Protein AF-A0A6G1K6T7-F1 (afdb_monomer_lite)

Organism: NCBI:txid1314801

Radius of gyration: 49.35 Å; chains: 1; bounding box: 94×33×133 Å

Foldseek 3Di:
DVVVVVVVVVVVVVVVVVLVLLLVLLCCLLVPPPPDDVVLSVLSNVVSCVVVVVDDPVCVVVNVVSVVVCVVCVVVVVVSSVVVVVVVLQVLQCVLPVVDRDDSVCSVVSVVVVCCCVPPVVVVVVLVVVLVVLVVVLVVLVVVLVVLVVVLVVCCCVVVNDVVVVVVVVVVVVVVVVVVVVVVVVVVCVVDPDDPVVVVVVVVVVVVVVVVVVVVVVVVVVVVVVVVVVCVVVVVVVVVSVVVSVVSVVVSVVSVVVSVVSVVVD

pLDDT: mean 83.42, std 7.28, range [50.12, 96.31]

Sequence (266 aa):
MHDEIRRNLVTTRTHLLESQILIQTLSDLPSKAADLPPELHAVIELVTAQLNGHIPDSNRETLSGDVSLFLENIDKIALAVSVQLNTVLSHLCVIADPQKPPEIDRLSTKAQTLRDEATHDLPSELAAGRVELANTAYKVLTTHRRVLESSIRILEQTMHGSLARATKTKAEYMHARATVLGLQARIHTHAHPPPAEFVAALRNFKDSQGASEVALRDRESLARKALELYDRAGEKAMKDIAKRATYLHEEIARMQEEIEKLERSK

Secondary structure (DSSP, 8-state):
-HHHHHHHHHHHHHHHHHHHHHHHHHHHHHHH-TTS-HHHHHHHHHHHHHHTT-S-GGGTTTTHHHHHHHHHTHHHHHHHHHHHHHHHHHHHHHHH-SSSPPPGGGHHHHHHHHHHIIIIIHHHHHHHHHHHHHHHHHHHHHHHHHHHHHHHHHHHIIIIIIIHHHHHHHHHHHHHHHHHHHHHHHHHHHHSPPPHHHHHHHHHHHHHHHHHHHHHHHHHHHHHHHHHHHHHHHHHHHHHHHHHHHHHHHHHHHHHHHHHHHHHT-

Structure (mmCIF, N/CA/C/O backbone):
data_AF-A0A6G1K6T7-F1
#
_entry.id   AF-A0A6G1K6T7-F1
#
loop_
_atom_site.group_PDB
_atom_site.id
_atom_site.type_symbol
_atom_site.label_atom_id
_atom_site.label_alt_id
_atom_site.label_comp_id
_atom_site.label_asym_id
_atom_site.label_entity_id
_atom_site.label_seq_id
_atom_site.pdbx_PDB_ins_code
_atom_site.Cartn_x
_atom_site.Cartn_y
_atom_site.Cartn_z
_atom_site.occupancy
_atom_site.B_iso_or_equiv
_atom_site.auth_seq_id
_atom_site.auth_comp_id
_atom_site.auth_asym_id
_atom_site.auth_atom_id
_atom_site.pdbx_PDB_model_num
ATOM 1 N N . MET A 1 1 ? -0.434 16.265 46.550 1.00 54.78 1 MET A N 1
ATOM 2 C CA . MET A 1 1 ? -1.477 17.107 45.919 1.00 54.78 1 MET A CA 1
ATOM 3 C C . MET A 1 1 ? -1.927 16.630 44.534 1.00 54.78 1 MET A C 1
ATOM 5 O O . MET A 1 1 ? -3.059 16.182 44.446 1.00 54.78 1 MET A O 1
ATOM 9 N N . HIS A 1 2 ? -1.123 16.664 43.457 1.00 71.94 2 HIS A N 1
ATOM 10 C CA . HIS A 1 2 ? -1.626 16.267 42.119 1.00 71.94 2 HIS A CA 1
ATOM 11 C C . HIS A 1 2 ? -2.041 14.790 42.003 1.00 71.94 2 HIS A C 1
ATOM 13 O O . HIS A 1 2 ? -3.047 14.493 41.360 1.00 71.94 2 HIS A O 1
ATOM 19 N N . ASP A 1 3 ? -1.332 13.878 42.669 1.00 77.56 3 ASP A N 1
ATOM 20 C CA . ASP A 1 3 ? -1.682 12.452 42.636 1.00 77.56 3 ASP A CA 1
ATOM 21 C C . ASP A 1 3 ? -2.911 12.111 43.486 1.00 77.56 3 ASP A C 1
ATOM 23 O O . ASP A 1 3 ? -3.690 11.238 43.114 1.00 77.56 3 ASP A O 1
ATOM 27 N N . GLU A 1 4 ? -3.147 12.833 44.584 1.00 80.69 4 GLU A N 1
ATOM 28 C CA . GLU A 1 4 ? -4.373 12.692 45.385 1.00 80.69 4 GLU A CA 1
ATOM 29 C C . GLU A 1 4 ? -5.595 13.210 44.632 1.00 80.69 4 GLU A C 1
ATOM 31 O O . GLU A 1 4 ? -6.634 12.558 44.636 1.00 80.69 4 GLU A O 1
ATOM 36 N N . ILE A 1 5 ? -5.463 14.336 43.922 1.00 83.69 5 ILE A N 1
ATOM 37 C CA . ILE A 1 5 ? -6.532 14.867 43.068 1.00 83.69 5 ILE A CA 1
ATOM 38 C C . ILE A 1 5 ? -6.828 13.892 41.923 1.00 83.69 5 ILE A C 1
ATOM 40 O O . ILE A 1 5 ? -7.992 13.620 41.647 1.00 83.69 5 ILE A O 1
ATOM 44 N N . ARG A 1 6 ? -5.799 13.311 41.287 1.00 81.62 6 ARG A N 1
ATOM 45 C CA . ARG A 1 6 ? -5.986 12.286 40.246 1.00 81.62 6 ARG A CA 1
ATOM 46 C C . ARG A 1 6 ? -6.667 11.037 40.791 1.00 81.62 6 ARG A C 1
ATOM 48 O O . ARG A 1 6 ? -7.595 10.552 40.156 1.00 81.62 6 ARG A O 1
ATOM 55 N N . ARG A 1 7 ? -6.255 10.538 41.960 1.00 84.81 7 ARG A N 1
ATOM 56 C CA . ARG A 1 7 ? -6.912 9.390 42.604 1.00 84.81 7 ARG A CA 1
ATOM 57 C C . ARG A 1 7 ? -8.368 9.695 42.941 1.00 84.81 7 ARG A C 1
ATOM 59 O O . ARG A 1 7 ? -9.223 8.909 42.561 1.00 84.81 7 ARG A O 1
ATOM 66 N N . ASN A 1 8 ? -8.655 10.843 43.556 1.00 89.12 8 ASN A N 1
ATOM 67 C CA . ASN A 1 8 ? -10.026 11.256 43.871 1.00 89.12 8 ASN A CA 1
ATOM 68 C C . ASN A 1 8 ? -10.888 11.445 42.616 1.00 89.12 8 ASN A C 1
ATOM 70 O O . ASN A 1 8 ? -12.068 11.106 42.611 1.00 89.12 8 ASN A O 1
ATOM 74 N N . LEU A 1 9 ? -10.315 11.960 41.528 1.00 89.12 9 LEU A N 1
ATOM 75 C CA . LEU A 1 9 ? -11.025 12.086 40.257 1.00 89.12 9 LEU A CA 1
ATOM 76 C C . LEU A 1 9 ? -11.312 10.718 39.628 1.00 89.12 9 LEU A C 1
ATOM 78 O O . LEU A 1 9 ? -12.384 10.512 39.068 1.00 89.12 9 LEU A O 1
ATOM 82 N N . VAL A 1 10 ? -10.381 9.768 39.732 1.00 88.81 10 VAL A N 1
ATOM 83 C CA . VAL A 1 10 ? -10.610 8.394 39.272 1.00 88.81 10 VAL A CA 1
ATOM 84 C C . VAL A 1 10 ? -11.707 7.728 40.098 1.00 88.81 10 VAL A C 1
ATOM 86 O O . VAL A 1 10 ? -12.626 7.188 39.498 1.00 88.81 10 VAL A O 1
ATOM 89 N N . THR A 1 11 ? -11.674 7.815 41.431 1.00 90.62 11 THR A N 1
ATOM 90 C CA . THR A 1 11 ? -12.682 7.173 42.296 1.00 90.62 11 THR A CA 1
ATOM 91 C C . THR A 1 11 ? -14.076 7.774 42.130 1.00 90.62 11 THR A C 1
ATOM 93 O O . THR A 1 11 ? -15.063 7.051 42.046 1.00 90.62 11 THR A O 1
ATOM 96 N N . THR A 1 12 ? -14.180 9.101 42.034 1.00 91.31 12 THR A N 1
ATOM 97 C CA . THR A 1 12 ? -15.464 9.767 41.757 1.00 91.31 12 THR A CA 1
ATOM 98 C C . THR A 1 12 ? -16.002 9.404 40.380 1.00 91.31 12 THR A C 1
ATOM 100 O O . THR A 1 12 ? -17.198 9.167 40.230 1.00 91.31 12 THR A O 1
ATOM 103 N N . ARG A 1 13 ? -15.126 9.297 39.375 1.00 89.25 13 ARG A N 1
ATOM 104 C CA . ARG A 1 13 ? -15.512 8.869 38.032 1.00 89.25 13 ARG A CA 1
ATOM 105 C C . ARG A 1 13 ? -15.947 7.407 37.993 1.00 89.25 13 ARG A C 1
ATOM 107 O O . ARG A 1 13 ? -16.939 7.123 37.333 1.00 89.25 13 ARG A O 1
ATOM 114 N N . THR A 1 14 ? -15.242 6.493 38.660 1.00 90.06 14 THR A N 1
ATOM 115 C CA . THR A 1 14 ? -15.650 5.079 38.711 1.00 90.06 14 THR A CA 1
ATOM 116 C C . THR A 1 14 ? -16.999 4.947 39.395 1.00 90.06 14 THR A C 1
ATOM 118 O O . THR A 1 14 ? -17.892 4.348 38.817 1.00 90.06 14 THR A O 1
ATOM 121 N N . HIS A 1 15 ? -17.198 5.618 40.532 1.00 90.19 15 HIS A N 1
ATOM 122 C CA . HIS A 1 15 ? -18.474 5.599 41.245 1.00 90.19 15 HIS A CA 1
ATOM 123 C C . HIS A 1 15 ? -19.627 6.185 40.412 1.00 90.19 15 HIS A C 1
ATOM 125 O O . HIS A 1 15 ? -20.736 5.659 40.426 1.00 90.19 15 HIS A O 1
ATOM 131 N N . LEU A 1 16 ? -19.383 7.271 39.668 1.00 90.88 16 LEU A N 1
ATOM 132 C CA . LEU A 1 16 ? -20.379 7.854 38.763 1.00 90.88 16 LEU A CA 1
ATOM 133 C C . LEU A 1 16 ? -20.729 6.906 37.610 1.00 90.88 16 LEU A C 1
ATOM 135 O O . LEU A 1 16 ? -21.892 6.798 37.237 1.00 90.88 16 LEU A O 1
ATOM 139 N N . LEU A 1 17 ? -19.736 6.225 37.037 1.00 89.56 17 LEU A N 1
ATOM 140 C CA . LEU A 1 17 ? -19.965 5.269 35.954 1.00 89.56 17 LEU A CA 1
ATOM 141 C C . LEU A 1 17 ? -20.684 4.015 36.457 1.00 89.56 17 LEU A C 1
ATOM 143 O O . LEU A 1 17 ? -21.600 3.543 35.795 1.00 89.56 17 LEU A O 1
ATOM 147 N N . GLU A 1 18 ? -20.311 3.502 37.627 1.00 89.25 18 GLU A N 1
ATOM 148 C CA . GLU A 1 18 ? -20.987 2.380 38.282 1.00 89.25 18 GLU A CA 1
ATOM 149 C C . GLU A 1 18 ? -22.459 2.706 38.544 1.00 89.25 18 GLU A C 1
ATOM 151 O O . GLU A 1 18 ? -23.333 1.925 38.168 1.00 89.25 18 GLU A O 1
ATOM 156 N N . SER A 1 19 ? -22.754 3.882 39.111 1.00 88.06 19 SER A N 1
ATOM 157 C CA . SER A 1 19 ? -24.137 4.288 39.365 1.00 88.06 19 SER A CA 1
ATOM 158 C C . SER A 1 19 ? -24.929 4.481 38.073 1.00 88.06 19 SER A C 1
ATOM 160 O O . SER A 1 19 ? -26.060 4.012 37.988 1.00 88.06 19 SER A O 1
ATOM 162 N N . GLN A 1 20 ? -24.343 5.094 37.041 1.00 88.94 20 GLN A N 1
ATOM 163 C CA . GLN A 1 20 ? -24.997 5.243 35.738 1.00 88.94 20 GLN A CA 1
ATOM 164 C C . GLN A 1 20 ? -25.279 3.899 35.069 1.00 88.94 20 GLN A C 1
ATOM 166 O O . GLN A 1 20 ? -26.380 3.701 34.565 1.00 88.94 20 GLN A O 1
ATOM 171 N N . ILE A 1 21 ? -24.320 2.969 35.087 1.00 87.94 21 ILE A N 1
ATOM 172 C CA . ILE A 1 21 ? -24.505 1.633 34.514 1.00 87.94 21 ILE A CA 1
ATOM 173 C C . ILE A 1 21 ? -25.639 0.915 35.239 1.00 87.94 21 ILE A C 1
ATOM 175 O O . ILE A 1 21 ? -26.513 0.370 34.576 1.00 87.94 21 ILE A O 1
ATOM 179 N N . LEU A 1 22 ? -25.667 0.948 36.573 1.00 87.56 22 LEU A N 1
ATOM 180 C CA . LEU A 1 22 ? -26.724 0.307 37.357 1.00 87.56 22 LEU A CA 1
ATOM 181 C C . LEU A 1 22 ? -28.097 0.938 37.119 1.00 87.56 22 LEU A C 1
ATOM 183 O O . LEU A 1 22 ? -29.082 0.225 36.960 1.00 87.56 22 LEU A O 1
ATOM 187 N N . ILE A 1 23 ? -28.183 2.266 37.060 1.00 86.75 23 ILE A N 1
ATOM 188 C CA . ILE A 1 23 ? -29.450 2.956 36.789 1.00 86.75 23 ILE A CA 1
ATOM 189 C C . ILE A 1 23 ? -29.948 2.629 35.378 1.00 86.75 23 ILE A C 1
ATOM 191 O O . ILE A 1 23 ? -31.139 2.390 35.187 1.00 86.75 23 ILE A O 1
ATOM 195 N N . GLN A 1 24 ? -29.045 2.566 34.400 1.00 86.94 24 GLN A N 1
ATOM 196 C CA . GLN A 1 24 ? -29.398 2.272 33.017 1.00 86.94 24 GLN A CA 1
ATOM 197 C C . GLN A 1 24 ? -29.735 0.792 32.789 1.00 86.94 24 GLN A C 1
ATOM 199 O O . GLN A 1 24 ? -30.617 0.468 31.997 1.00 86.94 24 GLN A O 1
ATOM 204 N N . THR A 1 25 ? -29.094 -0.133 33.505 1.00 85.56 25 THR A N 1
ATOM 205 C CA . THR A 1 25 ? -29.519 -1.537 33.473 1.00 85.56 25 THR A CA 1
ATOM 206 C C . THR A 1 25 ? -30.847 -1.744 34.178 1.00 85.56 25 THR A C 1
ATOM 208 O O . THR A 1 25 ? -31.648 -2.533 33.687 1.00 85.56 25 THR A O 1
ATOM 211 N N . LEU A 1 26 ? -31.122 -1.016 35.265 1.00 84.88 26 LEU A N 1
AT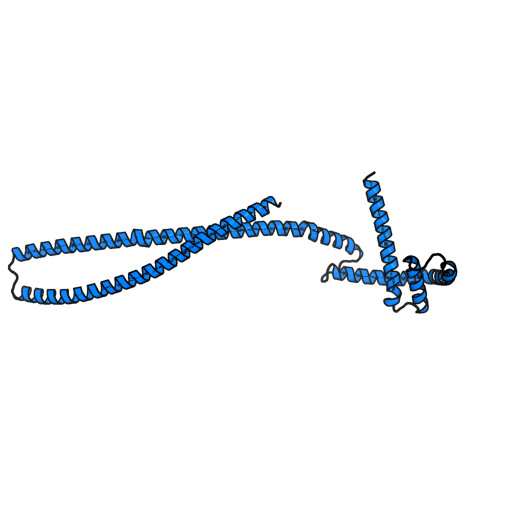OM 212 C CA . LEU A 1 26 ? -32.422 -1.036 35.931 1.00 84.88 26 LEU A CA 1
ATOM 213 C C . LEU A 1 26 ? -33.533 -0.447 35.053 1.00 84.88 26 LEU A C 1
ATOM 215 O O . LEU A 1 26 ? -34.632 -0.990 35.067 1.00 84.88 26 LEU A O 1
ATOM 219 N N . SER A 1 27 ? -33.273 0.607 34.269 1.00 85.38 27 SER A N 1
ATOM 220 C CA . SER A 1 27 ? -34.279 1.158 33.345 1.00 85.38 27 SER A CA 1
ATOM 221 C C . SER A 1 27 ? -34.604 0.208 32.195 1.00 85.38 27 SER A C 1
ATOM 223 O O . SER A 1 27 ? -35.739 0.151 31.736 1.00 85.38 27 SER A O 1
ATOM 225 N N . ASP A 1 28 ? -33.614 -0.557 31.734 1.00 83.81 28 ASP A N 1
ATOM 226 C CA . ASP A 1 28 ? -33.781 -1.507 30.634 1.00 83.81 28 ASP A CA 1
ATOM 227 C C . ASP A 1 28 ? -34.326 -2.872 31.093 1.00 83.81 28 ASP A C 1
ATOM 229 O O . ASP A 1 28 ? -34.846 -3.635 30.271 1.00 83.81 28 ASP A O 1
ATOM 233 N N . LEU A 1 29 ? -34.207 -3.195 32.387 1.00 83.00 29 LEU A N 1
ATOM 234 C CA . LEU A 1 29 ? -34.573 -4.489 32.970 1.00 83.00 29 LEU A CA 1
ATOM 235 C C . LEU A 1 29 ? -36.022 -4.917 32.667 1.00 83.00 29 LEU A C 1
ATOM 237 O O . LEU A 1 29 ? -36.191 -6.052 32.215 1.00 83.00 29 LEU A O 1
ATOM 241 N N . PRO A 1 30 ? -37.048 -4.050 32.820 1.00 79.50 30 PRO A N 1
ATOM 242 C CA . PRO A 1 30 ? -38.449 -4.408 32.571 1.00 79.50 30 PRO A CA 1
ATOM 243 C C . PRO A 1 30 ? -38.721 -4.854 31.128 1.00 79.50 30 PRO A C 1
ATOM 245 O O . PRO A 1 30 ? -39.657 -5.606 30.869 1.00 79.50 30 PRO A O 1
ATOM 248 N N . SER A 1 31 ? -37.893 -4.403 30.178 1.00 78.19 31 SER A N 1
ATOM 249 C CA . SER A 1 31 ? -38.031 -4.727 28.753 1.00 78.19 31 SER A CA 1
ATOM 250 C C . SER A 1 31 ? -37.269 -5.985 28.322 1.00 78.19 31 SER A C 1
ATOM 252 O O . SER A 1 31 ? -37.589 -6.571 27.288 1.00 78.19 31 SER A O 1
ATOM 254 N N . LYS A 1 32 ? -36.249 -6.399 29.088 1.00 74.25 32 LYS A N 1
ATOM 255 C CA . LYS A 1 32 ? -35.295 -7.456 28.701 1.00 74.25 32 LYS A CA 1
ATOM 256 C C . LYS A 1 32 ? -35.389 -8.713 29.568 1.00 74.25 32 LYS A C 1
ATOM 258 O O . LYS A 1 32 ? -34.997 -9.783 29.108 1.00 74.25 32 LYS A O 1
ATOM 263 N N . ALA A 1 33 ? -35.914 -8.614 30.789 1.00 74.44 33 ALA A N 1
ATOM 264 C CA . ALA A 1 33 ? -36.079 -9.749 31.691 1.00 74.44 33 ALA A CA 1
ATOM 265 C C . ALA A 1 33 ? -37.481 -10.367 31.545 1.00 74.44 33 ALA A C 1
ATOM 267 O O . ALA A 1 33 ? -38.464 -9.816 32.026 1.00 74.44 33 ALA A O 1
ATOM 268 N N . ALA A 1 34 ? -37.573 -11.533 30.898 1.00 64.56 34 ALA A N 1
ATOM 269 C CA . ALA A 1 34 ? -38.834 -12.276 30.769 1.00 64.56 34 ALA A CA 1
ATOM 270 C C . ALA A 1 34 ? -39.257 -12.994 32.069 1.00 64.56 34 ALA A C 1
ATOM 272 O O . ALA A 1 34 ? -40.428 -13.325 32.235 1.00 64.56 34 ALA A O 1
ATOM 273 N N . ASP A 1 35 ? -38.308 -13.217 32.984 1.00 69.50 35 ASP A N 1
ATOM 274 C CA . ASP A 1 35 ? -38.505 -14.006 34.207 1.00 69.50 35 ASP A CA 1
ATOM 275 C C . ASP A 1 35 ? -38.968 -13.169 35.416 1.00 69.50 35 ASP A C 1
ATOM 277 O O . ASP A 1 35 ? -39.199 -13.721 36.496 1.00 69.50 35 ASP A O 1
ATOM 281 N N . LEU A 1 36 ? -39.099 -11.841 35.273 1.00 75.69 36 LEU A N 1
ATOM 282 C CA . LEU A 1 36 ? -39.604 -10.996 36.354 1.00 75.69 36 LEU A CA 1
ATOM 283 C C . LEU A 1 36 ? -41.145 -10.963 36.380 1.00 75.69 36 LEU A C 1
ATOM 285 O O . LEU A 1 36 ? -41.790 -10.829 35.339 1.00 75.69 36 LEU A O 1
ATOM 289 N N . PRO A 1 37 ? -41.759 -11.023 37.577 1.00 80.69 37 PRO A N 1
ATOM 290 C CA . PRO A 1 37 ? -43.175 -10.736 37.752 1.00 80.69 37 PRO A CA 1
ATOM 291 C C . PRO A 1 37 ? -43.554 -9.355 37.187 1.00 80.69 37 PRO A C 1
ATOM 293 O O . PRO A 1 37 ? -42.870 -8.372 37.485 1.00 80.69 37 PRO A O 1
ATOM 296 N N . PRO A 1 38 ? -44.680 -9.238 36.459 1.00 76.44 38 PRO A N 1
ATOM 297 C CA . PRO A 1 38 ? -45.104 -7.982 35.834 1.00 76.44 38 PRO A CA 1
ATOM 298 C C . PRO A 1 38 ? -45.392 -6.872 36.857 1.00 76.44 38 PRO A C 1
ATOM 300 O O . PRO A 1 38 ? -45.265 -5.693 36.543 1.00 76.44 38 PRO A O 1
ATOM 303 N N . GLU A 1 39 ? -45.724 -7.236 38.097 1.00 76.81 39 GLU A N 1
ATOM 304 C CA . GLU A 1 39 ? -45.913 -6.297 39.210 1.00 76.81 39 GLU A CA 1
ATOM 305 C C . GLU A 1 39 ? -44.607 -5.585 39.598 1.00 76.81 39 GLU A C 1
ATOM 307 O O . GLU A 1 39 ? -44.620 -4.410 39.954 1.00 76.81 39 GLU A O 1
ATOM 312 N N . LEU A 1 40 ? -43.459 -6.259 39.460 1.00 79.00 40 LEU A N 1
ATOM 313 C CA . LEU A 1 40 ? -42.152 -5.672 39.754 1.00 79.00 40 LEU A CA 1
ATOM 314 C C . LEU A 1 40 ? -41.660 -4.751 38.632 1.00 79.00 40 LEU A C 1
ATOM 316 O O . LEU A 1 40 ? -40.851 -3.870 38.897 1.00 79.00 40 LEU A O 1
ATOM 320 N N . HIS A 1 41 ? -42.161 -4.895 37.401 1.00 82.00 41 HIS A N 1
ATOM 321 C CA . HIS A 1 41 ? -41.778 -4.024 36.284 1.00 82.00 41 HIS A CA 1
ATOM 322 C C . HIS A 1 41 ? -42.182 -2.569 36.545 1.00 82.00 41 HIS A C 1
ATOM 324 O O . HIS A 1 41 ? -41.345 -1.675 36.447 1.00 82.00 41 HIS A O 1
ATOM 330 N N . ALA A 1 42 ? -43.429 -2.345 36.970 1.00 81.06 42 ALA A N 1
ATOM 331 C CA . ALA A 1 42 ? -43.935 -1.010 37.291 1.00 81.06 42 ALA A CA 1
ATOM 332 C C . ALA A 1 42 ? -43.188 -0.373 38.477 1.00 81.06 42 ALA A C 1
ATOM 334 O O . ALA A 1 42 ? -42.861 0.813 38.451 1.00 81.06 42 ALA A O 1
ATOM 335 N N . VAL A 1 43 ? -42.861 -1.174 39.497 1.00 82.44 43 VAL A N 1
ATOM 336 C CA . VAL A 1 43 ? -42.105 -0.720 40.674 1.00 82.44 43 VAL A CA 1
ATOM 337 C C . VAL A 1 43 ? -40.670 -0.330 40.294 1.00 82.44 43 VAL A C 1
ATOM 339 O O . VAL A 1 43 ? -40.166 0.698 40.744 1.00 82.44 43 VAL A O 1
ATOM 342 N N . ILE A 1 44 ? -40.013 -1.099 39.422 1.00 82.44 44 ILE A N 1
ATOM 343 C CA . ILE A 1 44 ? -38.657 -0.802 38.936 1.00 82.44 44 ILE A CA 1
ATOM 344 C C . ILE A 1 44 ? -38.644 0.464 38.067 1.00 82.44 44 ILE A C 1
ATOM 346 O O . ILE A 1 44 ? -37.748 1.293 38.218 1.00 82.44 44 ILE A O 1
ATOM 350 N N . GLU A 1 45 ? -39.640 0.672 37.203 1.00 83.31 45 GLU A N 1
ATOM 351 C CA . GLU A 1 45 ? -39.765 1.899 36.398 1.00 83.31 45 GLU A CA 1
ATOM 352 C C . GLU A 1 45 ? -39.967 3.148 37.270 1.00 83.31 45 GLU A C 1
ATOM 354 O O . GLU A 1 45 ? -39.334 4.180 37.043 1.00 83.31 45 GLU A O 1
ATOM 359 N N . LEU A 1 46 ? -40.789 3.057 38.319 1.00 81.94 46 LEU A N 1
ATOM 360 C CA . LEU A 1 46 ? -41.019 4.168 39.248 1.00 81.94 46 LEU A CA 1
ATOM 361 C C . LEU A 1 46 ? -39.766 4.507 40.066 1.00 81.94 46 LEU A C 1
ATOM 363 O O . LEU A 1 46 ? -39.394 5.678 40.178 1.00 81.94 46 LEU A O 1
ATOM 367 N N . VAL A 1 47 ? -39.074 3.491 40.589 1.00 81.38 47 VAL A N 1
ATOM 368 C CA . VAL A 1 47 ? -37.829 3.677 41.350 1.00 81.38 47 VAL A CA 1
ATOM 369 C C . VAL A 1 47 ? -36.705 4.201 40.450 1.00 81.38 47 VAL A C 1
ATOM 371 O O . VAL A 1 47 ? -35.960 5.094 40.850 1.00 81.38 47 VAL A O 1
ATOM 374 N N . THR A 1 48 ? -36.592 3.735 39.205 1.00 83.94 48 THR A N 1
ATOM 375 C CA . THR A 1 48 ? -35.597 4.261 38.251 1.00 83.94 48 THR A CA 1
ATOM 376 C C . THR A 1 48 ? -35.909 5.686 37.802 1.00 83.94 48 THR A C 1
ATOM 378 O O . THR A 1 48 ? -34.990 6.500 37.689 1.00 83.94 48 THR A O 1
ATOM 381 N N . ALA A 1 49 ? -37.182 6.041 37.606 1.00 82.38 49 ALA A N 1
ATOM 382 C CA . ALA A 1 49 ? -37.602 7.417 37.339 1.00 82.38 49 ALA A CA 1
ATOM 383 C C . ALA A 1 49 ? -37.265 8.353 38.513 1.00 82.38 49 ALA A C 1
ATOM 385 O O . ALA A 1 49 ? -36.795 9.473 38.291 1.00 82.38 49 ALA A O 1
ATOM 386 N N . GLN A 1 50 ? -37.422 7.877 39.753 1.00 82.19 50 GLN A N 1
ATOM 387 C CA . GLN A 1 50 ? -37.003 8.597 40.956 1.00 82.19 50 GLN A CA 1
ATOM 388 C C . GLN A 1 50 ? -35.479 8.776 41.020 1.00 82.19 50 GLN A C 1
ATOM 390 O O . GLN A 1 50 ? -35.006 9.887 41.249 1.00 82.19 50 GLN A O 1
ATOM 395 N N . LEU A 1 51 ? -34.702 7.715 40.775 1.00 81.31 51 LEU A N 1
ATOM 396 C CA . LEU A 1 51 ? -33.232 7.759 40.792 1.00 81.31 51 LEU A CA 1
ATOM 397 C C . LEU A 1 51 ? -32.648 8.650 39.686 1.00 81.31 51 LEU A C 1
ATOM 399 O O . LEU A 1 51 ? -31.608 9.272 39.886 1.00 81.31 51 LEU A O 1
ATOM 403 N N . ASN A 1 52 ? -33.334 8.760 38.547 1.00 81.94 52 ASN A N 1
ATOM 404 C CA . ASN A 1 52 ? -32.979 9.676 37.464 1.00 81.94 52 ASN A CA 1
ATOM 405 C C . ASN A 1 52 ? -33.464 11.124 37.691 1.00 81.94 52 ASN A C 1
ATOM 407 O O . ASN A 1 52 ? -33.244 11.976 36.833 1.00 81.94 52 ASN A O 1
ATOM 411 N N . GLY A 1 53 ? -34.143 11.416 38.807 1.00 79.38 53 GLY A N 1
ATOM 412 C CA . GLY A 1 53 ? -34.630 12.760 39.135 1.00 79.38 53 GLY A CA 1
ATOM 413 C C . GLY A 1 53 ? -35.842 13.226 38.318 1.00 79.38 53 GLY A C 1
ATOM 414 O O . GLY A 1 53 ? -36.131 14.419 38.288 1.00 79.38 53 GLY A O 1
ATOM 415 N N . HIS A 1 54 ? -36.567 12.312 37.664 1.00 79.00 54 HIS A N 1
ATOM 416 C CA . HIS A 1 54 ? -37.794 12.640 36.922 1.00 79.00 54 HIS A CA 1
ATOM 417 C C . HIS A 1 54 ? -39.006 12.842 37.845 1.00 79.00 54 HIS A C 1
ATOM 419 O O . HIS A 1 54 ? -40.036 13.354 37.405 1.00 79.00 54 HIS A O 1
ATOM 425 N N . ILE A 1 55 ? -38.893 12.449 39.118 1.00 76.88 55 ILE A N 1
ATOM 426 C CA . ILE A 1 55 ? -39.940 12.598 40.130 1.00 76.88 55 ILE A CA 1
ATOM 427 C C . ILE A 1 55 ? -39.479 13.628 41.174 1.00 76.88 55 ILE A C 1
ATOM 429 O O . ILE A 1 55 ? -38.407 13.453 41.753 1.00 76.88 55 ILE A O 1
ATOM 433 N N . PRO A 1 56 ? -40.264 14.688 41.442 1.00 76.44 56 PRO A N 1
ATOM 434 C CA . PRO A 1 56 ? -39.924 15.689 42.449 1.00 76.44 56 PRO A CA 1
ATOM 435 C C . PRO A 1 56 ? -39.988 15.117 43.874 1.00 76.44 56 PRO A C 1
ATOM 437 O O . PRO A 1 56 ? -40.856 14.300 44.189 1.00 76.44 56 PRO A O 1
ATOM 440 N N . ASP A 1 57 ? -39.118 15.617 44.760 1.00 70.44 57 ASP A N 1
ATOM 441 C CA . ASP A 1 57 ? -38.956 15.138 46.146 1.00 70.44 57 ASP A CA 1
ATOM 442 C C . ASP A 1 57 ? -40.248 15.167 46.986 1.00 70.44 57 ASP A C 1
ATOM 444 O O . ASP A 1 57 ? -40.382 14.413 47.949 1.00 70.44 57 ASP A O 1
ATOM 448 N N . SER A 1 58 ? -41.231 15.990 46.607 1.00 72.94 58 SER A N 1
ATOM 449 C CA . SER A 1 58 ? -42.544 16.084 47.261 1.00 72.94 58 SER A CA 1
ATOM 450 C C . SER A 1 58 ? -43.388 14.807 47.152 1.00 72.94 58 SER A C 1
ATOM 452 O O . SER A 1 58 ? -44.236 14.570 48.004 1.00 72.94 58 SER A O 1
ATOM 454 N N . ASN A 1 59 ? -43.143 13.963 46.144 1.00 71.50 59 ASN A N 1
ATOM 455 C CA . ASN A 1 59 ? -43.877 12.710 45.922 1.00 71.50 59 ASN A CA 1
ATOM 456 C C . ASN A 1 59 ? -43.194 11.498 46.583 1.00 71.50 59 ASN A C 1
ATOM 458 O O . ASN A 1 59 ? -43.587 10.353 46.375 1.00 71.50 59 ASN A O 1
ATOM 462 N N . ARG A 1 60 ? -42.146 11.724 47.381 1.00 68.56 60 ARG A N 1
ATOM 463 C CA . ARG A 1 60 ? -41.374 10.649 48.016 1.00 68.56 60 ARG A CA 1
ATOM 464 C C . ARG A 1 60 ? -42.166 9.894 49.085 1.00 68.56 60 ARG A C 1
ATOM 466 O O . ARG A 1 60 ? -41.908 8.718 49.316 1.00 68.56 60 ARG A O 1
ATOM 473 N N . GLU A 1 61 ? -43.130 10.559 49.716 1.00 73.44 61 GLU A N 1
ATOM 474 C CA . GLU A 1 61 ? -43.967 9.970 50.765 1.00 73.44 61 GLU A CA 1
ATOM 475 C C . GLU A 1 61 ? -45.031 9.023 50.183 1.00 73.44 61 GLU A C 1
ATOM 477 O O . GLU A 1 61 ? -45.288 7.963 50.750 1.00 73.44 61 GLU A O 1
ATOM 482 N N . THR A 1 62 ? -45.568 9.332 48.996 1.00 74.00 62 THR A N 1
ATOM 483 C CA . THR A 1 62 ? -46.545 8.487 48.286 1.00 74.00 62 THR A CA 1
ATOM 484 C C . THR A 1 62 ? -45.917 7.256 47.632 1.00 74.00 62 THR A C 1
ATOM 486 O O . THR A 1 62 ? -46.566 6.219 47.563 1.00 74.00 62 THR A O 1
ATOM 489 N N . LEU A 1 63 ? -44.6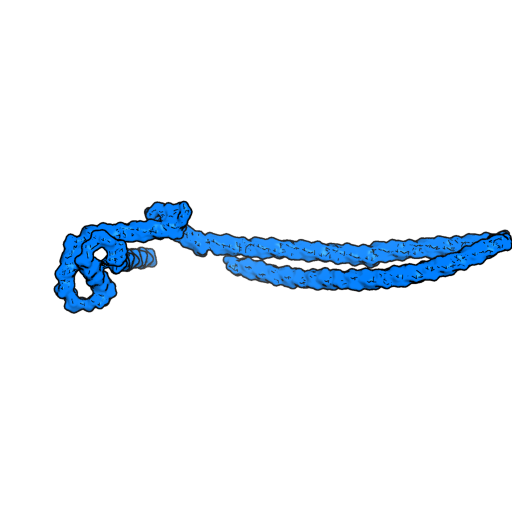50 7.337 47.216 1.00 76.12 63 LEU A N 1
ATOM 490 C CA . LEU A 1 63 ? -43.883 6.221 46.635 1.00 76.12 63 LEU A CA 1
ATOM 491 C C . LEU A 1 63 ? -43.244 5.297 47.686 1.00 76.12 63 LEU A C 1
ATOM 493 O O . LEU A 1 63 ? -42.616 4.301 47.336 1.00 76.12 63 LEU A O 1
ATOM 497 N N . SER A 1 64 ? -43.385 5.607 48.978 1.00 78.31 64 SER A N 1
ATOM 498 C CA . SER A 1 64 ? -42.757 4.839 50.064 1.00 78.31 64 SER A CA 1
ATOM 499 C C . SER A 1 64 ? -43.174 3.360 50.086 1.00 78.31 64 SER A C 1
ATOM 501 O O . SER A 1 64 ? -42.342 2.500 50.378 1.00 78.31 64 SER A O 1
ATOM 503 N N . GLY A 1 65 ? -44.422 3.058 49.706 1.00 81.00 65 GLY A N 1
ATOM 504 C CA . GLY A 1 65 ? -44.930 1.690 49.556 1.00 81.00 65 GLY A CA 1
ATOM 505 C C . GLY A 1 65 ? -44.246 0.918 48.423 1.00 81.00 65 GLY A C 1
ATOM 506 O O . GLY A 1 65 ? -43.770 -0.196 48.637 1.00 81.00 65 GLY A O 1
ATOM 507 N N . ASP A 1 66 ? -44.091 1.536 47.253 1.00 81.31 66 ASP A N 1
ATOM 508 C CA . ASP A 1 66 ? -43.418 0.918 46.102 1.00 81.31 66 ASP A CA 1
ATOM 509 C C . ASP A 1 66 ? -41.919 0.715 46.367 1.00 81.31 66 ASP A C 1
ATOM 511 O O . ASP A 1 66 ? -41.351 -0.321 46.021 1.00 81.31 66 ASP A O 1
ATOM 515 N N . VAL A 1 67 ? -41.280 1.654 47.074 1.00 82.19 67 VAL A N 1
ATOM 516 C CA . VAL A 1 67 ? -39.887 1.509 47.528 1.00 82.19 67 VAL A CA 1
ATOM 517 C C . VAL A 1 67 ? -39.749 0.346 48.515 1.00 82.19 67 VAL A C 1
ATOM 519 O O . VAL A 1 67 ? -38.774 -0.398 48.437 1.00 82.19 67 VAL A O 1
ATOM 522 N N . SER A 1 68 ? -40.713 0.138 49.418 1.00 84.12 68 SER A N 1
ATOM 523 C CA . SER A 1 68 ? -40.676 -1.011 50.333 1.00 84.12 68 SER A CA 1
ATOM 524 C C . SER A 1 68 ? -40.815 -2.351 49.598 1.00 84.12 68 SER A C 1
ATOM 526 O O . SER A 1 68 ? -40.005 -3.243 49.830 1.00 84.12 68 SER A O 1
ATOM 528 N N . LEU A 1 69 ? -41.723 -2.455 48.619 1.00 82.81 69 LEU A N 1
ATOM 529 C CA . LEU A 1 69 ? -41.879 -3.646 47.769 1.00 82.81 69 LEU A CA 1
ATOM 530 C C . LEU A 1 69 ? -40.640 -3.929 46.903 1.00 82.81 69 LEU A C 1
ATOM 532 O O . LEU A 1 69 ? -40.276 -5.093 46.696 1.00 82.81 69 LEU A O 1
ATOM 536 N N . PHE A 1 70 ? -39.972 -2.874 46.421 1.00 84.38 70 PHE A N 1
ATOM 537 C CA . PHE A 1 70 ? -38.690 -2.970 45.722 1.00 84.38 70 PHE A CA 1
ATOM 538 C C . PHE A 1 70 ? -37.597 -3.539 46.634 1.00 84.38 70 PHE A C 1
ATOM 540 O O . PHE A 1 70 ? -36.873 -4.449 46.233 1.00 84.38 70 PHE A O 1
ATOM 547 N N . LEU A 1 71 ? -37.492 -3.031 47.867 1.00 86.50 71 LEU A N 1
ATOM 548 C CA . LEU A 1 71 ? -36.506 -3.492 48.848 1.00 86.50 71 LEU A CA 1
ATOM 549 C C . LEU A 1 71 ? -36.776 -4.931 49.309 1.00 86.50 71 LEU A C 1
ATOM 551 O O . LEU A 1 71 ? -35.832 -5.695 49.477 1.00 86.50 71 LEU A O 1
ATOM 555 N N . GLU A 1 72 ? -38.039 -5.331 49.453 1.00 89.12 72 GLU A N 1
ATOM 556 C CA . GLU A 1 72 ? -38.422 -6.707 49.798 1.00 89.12 72 GLU A CA 1
ATOM 557 C C . GLU A 1 72 ? -38.060 -7.723 48.704 1.00 89.12 72 GLU A C 1
ATOM 559 O O . GLU A 1 72 ? -37.773 -8.881 49.001 1.00 89.12 72 GLU A O 1
ATOM 564 N N . ASN A 1 73 ? -38.046 -7.303 47.435 1.00 85.56 73 ASN A N 1
ATOM 565 C CA . ASN A 1 73 ? -37.702 -8.156 46.293 1.00 85.56 73 ASN A CA 1
ATOM 566 C C . ASN A 1 73 ? -36.314 -7.857 45.711 1.00 85.56 73 ASN A C 1
ATOM 568 O O . ASN A 1 73 ? -36.001 -8.312 44.605 1.00 85.56 73 ASN A O 1
ATOM 572 N N . ILE A 1 74 ? -35.466 -7.136 46.450 1.00 86.94 74 ILE A N 1
ATOM 573 C CA . ILE A 1 74 ? -34.171 -6.666 45.953 1.00 86.94 74 ILE A CA 1
ATOM 574 C C . ILE A 1 74 ? -33.266 -7.809 45.495 1.00 86.94 74 ILE A C 1
ATOM 576 O O . ILE A 1 74 ? -32.574 -7.660 44.495 1.00 86.94 74 ILE A O 1
ATOM 580 N N . ASP A 1 75 ? -33.336 -8.976 46.139 1.00 86.94 75 ASP A N 1
ATOM 581 C CA . ASP A 1 75 ? -32.531 -10.145 45.772 1.00 86.94 75 ASP A CA 1
ATOM 582 C C . ASP A 1 75 ? -32.869 -10.663 44.367 1.00 86.94 75 ASP A C 1
ATOM 584 O O . ASP A 1 75 ? -31.979 -10.998 43.582 1.00 86.94 75 ASP A O 1
ATOM 588 N N . LYS A 1 76 ? -34.160 -10.683 44.006 1.00 84.12 76 LYS A N 1
ATOM 589 C CA . LYS A 1 76 ? -34.616 -11.106 42.671 1.00 84.12 76 LYS A CA 1
ATOM 590 C C . LYS A 1 76 ? -34.210 -10.091 41.606 1.00 84.12 76 LYS A C 1
ATOM 592 O O . LYS A 1 76 ? -33.775 -10.478 40.522 1.00 84.12 76 LYS A O 1
ATOM 597 N N . ILE A 1 77 ? -34.323 -8.802 41.928 1.00 84.62 77 ILE A N 1
ATOM 598 C CA . ILE A 1 77 ? -33.934 -7.702 41.038 1.00 84.62 77 ILE A CA 1
ATOM 599 C C . ILE A 1 77 ? -32.416 -7.718 40.829 1.00 84.62 77 ILE A C 1
ATOM 601 O O . ILE A 1 77 ? -31.953 -7.648 39.695 1.00 84.62 77 ILE A O 1
ATOM 605 N N . ALA A 1 78 ? -31.635 -7.898 41.895 1.00 86.44 78 ALA A N 1
ATOM 606 C CA . ALA A 1 78 ? -30.182 -7.997 41.838 1.00 86.44 78 ALA A CA 1
ATOM 607 C C . ALA A 1 78 ? -29.717 -9.203 41.009 1.00 86.44 78 ALA A C 1
ATOM 609 O O . ALA A 1 78 ? -28.786 -9.073 40.209 1.00 86.44 78 ALA A O 1
ATOM 610 N N . LEU A 1 79 ? -30.381 -10.358 41.139 1.00 88.00 79 LEU A N 1
ATOM 611 C CA . LEU A 1 79 ? -30.105 -11.537 40.315 1.00 88.00 79 LEU A CA 1
ATOM 612 C C . LEU A 1 79 ? -30.374 -11.238 38.835 1.00 88.00 79 LEU A C 1
ATOM 614 O O . LEU A 1 79 ? -29.503 -11.473 37.998 1.00 88.00 79 LEU A O 1
ATOM 618 N N . ALA A 1 80 ? -31.528 -10.655 38.507 1.00 85.44 80 ALA A N 1
ATOM 619 C CA . ALA A 1 80 ? -31.876 -10.311 37.130 1.00 85.44 80 ALA A CA 1
ATOM 620 C C . ALA A 1 80 ? -30.928 -9.266 36.517 1.00 85.44 80 ALA A C 1
ATOM 622 O O . ALA A 1 80 ? -30.481 -9.434 35.382 1.00 85.44 80 ALA A O 1
ATOM 623 N N . VAL A 1 81 ? -30.549 -8.233 37.277 1.00 86.94 81 VAL A N 1
ATOM 624 C CA . VAL A 1 81 ? -29.534 -7.249 36.861 1.00 86.94 81 VAL A CA 1
ATOM 625 C C . VAL A 1 81 ? -28.190 -7.935 36.620 1.00 86.94 81 VAL A C 1
ATOM 627 O O . VAL A 1 81 ? -27.538 -7.661 35.616 1.00 86.94 81 VAL A O 1
ATOM 630 N N . SER A 1 82 ? -27.787 -8.870 37.484 1.00 88.94 82 SER A N 1
ATOM 631 C CA . SER A 1 82 ? -26.535 -9.622 37.325 1.00 88.94 82 SER A CA 1
ATOM 632 C C . SER A 1 82 ? -26.540 -10.496 36.068 1.00 88.94 82 SER A C 1
ATOM 634 O O . SER A 1 82 ? -25.550 -10.538 35.339 1.00 88.94 82 SER A O 1
ATOM 636 N N . VAL A 1 83 ? -27.658 -11.166 35.769 1.00 89.50 83 VAL A N 1
ATOM 637 C CA . VAL A 1 83 ? -27.830 -11.939 34.526 1.00 89.50 83 VAL A CA 1
ATOM 638 C C . VAL A 1 83 ? -27.736 -11.020 33.310 1.00 89.50 83 VAL A C 1
ATOM 640 O O . VAL A 1 83 ? -26.996 -11.323 32.376 1.00 89.50 83 VAL A O 1
ATOM 643 N N . GLN A 1 84 ? -28.407 -9.868 33.344 1.00 87.50 84 GLN A N 1
ATOM 644 C CA . GLN A 1 84 ? -28.382 -8.902 32.250 1.00 87.50 84 GLN A CA 1
ATOM 645 C C . GLN A 1 84 ? -26.997 -8.265 32.046 1.00 87.50 84 GLN A C 1
ATOM 647 O O . GLN A 1 84 ? -26.578 -8.024 30.917 1.00 87.50 84 GLN A O 1
ATOM 652 N N . LEU A 1 85 ? -26.245 -8.008 33.116 1.00 88.25 85 LEU A N 1
ATOM 653 C CA . LEU A 1 85 ? -24.865 -7.533 33.009 1.00 88.25 85 LEU A CA 1
ATOM 654 C C . LEU A 1 85 ? -23.954 -8.605 32.400 1.00 88.25 85 LEU A C 1
ATOM 656 O O . LEU A 1 85 ? -23.132 -8.285 31.545 1.00 88.25 85 LEU A O 1
ATOM 660 N N . ASN A 1 86 ? -24.136 -9.877 32.764 1.00 89.19 86 ASN A N 1
ATOM 661 C CA . ASN A 1 86 ? -23.384 -10.985 32.173 1.00 89.19 86 ASN A CA 1
ATOM 662 C C . ASN A 1 86 ? -23.686 -11.181 30.679 1.00 89.19 86 ASN A C 1
ATOM 664 O O . ASN A 1 86 ? -22.768 -11.470 29.911 1.00 89.19 86 ASN A O 1
ATOM 668 N N . THR A 1 87 ? -24.935 -10.997 30.236 1.00 89.31 87 THR A N 1
ATOM 669 C CA . THR A 1 87 ? -25.270 -11.050 28.802 1.00 89.31 87 THR A CA 1
ATOM 670 C C . THR A 1 87 ? -24.662 -9.877 28.038 1.00 89.31 87 THR A C 1
ATOM 672 O O . THR A 1 87 ? -24.099 -10.063 26.963 1.00 89.31 87 THR A O 1
ATOM 675 N N . VAL A 1 88 ? -24.680 -8.666 28.600 1.00 88.44 88 VAL A N 1
ATOM 676 C CA . VAL A 1 88 ? -23.998 -7.514 27.991 1.00 88.44 88 VAL A CA 1
ATOM 677 C C . VAL A 1 88 ? -22.487 -7.748 27.915 1.00 88.44 88 VAL A C 1
ATOM 679 O O . VAL A 1 88 ? -21.886 -7.507 26.869 1.00 88.44 88 VAL A O 1
ATOM 682 N N . LEU A 1 89 ? -21.867 -8.266 28.979 1.00 88.94 89 LEU A N 1
ATOM 683 C CA . LEU A 1 89 ? -20.438 -8.589 28.995 1.00 88.94 89 LEU A CA 1
ATOM 684 C C . LEU A 1 89 ? -20.082 -9.663 27.964 1.00 88.94 89 LEU A C 1
ATOM 686 O O . LEU A 1 89 ? -19.071 -9.521 27.278 1.00 88.94 89 LEU A O 1
ATOM 690 N N . SER A 1 90 ? -20.912 -10.694 27.790 1.00 88.88 90 SER A N 1
ATOM 691 C CA . SER A 1 90 ? -20.676 -11.715 26.765 1.00 88.88 90 SER A CA 1
ATOM 692 C C . SER A 1 90 ? -20.768 -11.132 25.351 1.00 88.88 90 SER A C 1
ATOM 694 O O . SER A 1 90 ? -19.903 -11.408 24.520 1.00 88.88 90 SER A O 1
ATOM 696 N N . HIS A 1 91 ? -21.731 -10.243 25.090 1.00 89.75 91 HIS A N 1
ATOM 697 C CA . HIS A 1 91 ? -21.808 -9.511 23.826 1.00 89.75 91 HIS A CA 1
ATOM 698 C C . HIS A 1 91 ? -20.587 -8.616 23.598 1.00 89.75 91 HIS A C 1
ATOM 700 O O . HIS A 1 91 ? -20.044 -8.605 22.495 1.00 89.75 91 HIS A O 1
ATOM 706 N N . LEU A 1 92 ? -20.104 -7.913 24.626 1.00 88.19 92 LEU A N 1
ATOM 707 C CA . LEU A 1 92 ? -18.883 -7.109 24.530 1.00 88.19 92 LEU A CA 1
ATOM 708 C C . LEU A 1 92 ? -17.644 -7.967 24.247 1.00 88.19 92 LEU A C 1
ATOM 710 O O . LEU A 1 92 ? -16.788 -7.542 23.477 1.00 88.19 92 LEU A O 1
ATOM 714 N N . CYS A 1 93 ? -17.564 -9.181 24.796 1.00 89.06 93 CYS A N 1
ATOM 715 C CA . CYS A 1 93 ? -16.490 -10.122 24.471 1.00 89.06 93 CYS A CA 1
ATOM 716 C C . CYS A 1 93 ? -16.544 -10.546 22.994 1.00 89.06 93 CYS A C 1
ATOM 718 O O . CYS A 1 93 ? -15.518 -10.541 22.319 1.00 89.06 93 CYS A O 1
ATOM 720 N N . VAL A 1 94 ? -17.736 -10.832 22.460 1.00 90.44 94 VAL A N 1
ATOM 721 C CA . VAL A 1 94 ? -17.921 -11.144 21.030 1.00 90.44 94 VAL A CA 1
ATOM 722 C C . VAL A 1 94 ? -17.570 -9.951 20.134 1.00 90.44 94 VAL A C 1
ATOM 724 O O . VAL A 1 94 ? -16.990 -10.135 19.069 1.00 90.44 94 VAL A O 1
ATOM 727 N N . ILE A 1 95 ? -17.892 -8.723 20.552 1.00 89.56 95 ILE A N 1
ATOM 728 C CA . ILE A 1 95 ? -17.535 -7.507 19.805 1.00 89.56 95 ILE A CA 1
ATOM 729 C C . ILE A 1 95 ? -16.019 -7.271 19.830 1.00 89.56 95 ILE A C 1
ATOM 731 O O . ILE A 1 95 ? -15.452 -6.861 18.820 1.00 89.56 95 ILE A O 1
ATOM 735 N N . ALA A 1 96 ? -15.365 -7.521 20.968 1.00 86.75 96 ALA A N 1
ATOM 736 C CA . ALA A 1 96 ? -13.926 -7.323 21.124 1.00 86.75 96 ALA A CA 1
ATOM 737 C C . ALA A 1 96 ? -13.103 -8.281 20.250 1.00 86.75 96 ALA A C 1
ATOM 739 O O . ALA A 1 96 ? -12.078 -7.874 19.704 1.00 86.75 96 ALA A O 1
ATOM 740 N N . ASP A 1 97 ? -13.539 -9.535 20.111 1.00 84.25 97 ASP A N 1
ATOM 741 C CA . ASP A 1 97 ? -12.971 -10.481 19.152 1.00 84.25 97 ASP A CA 1
ATOM 742 C C . ASP A 1 97 ? -14.049 -11.482 18.686 1.00 84.25 97 ASP A C 1
ATOM 744 O O . ASP A 1 97 ? -14.437 -12.379 19.444 1.00 84.25 97 ASP A O 1
ATOM 748 N N . PRO A 1 98 ? -14.530 -11.368 17.433 1.00 85.06 98 PRO A N 1
ATOM 749 C CA . PRO A 1 98 ? -15.587 -12.233 16.921 1.00 85.06 98 PRO A CA 1
ATOM 750 C C . PRO A 1 98 ? -15.114 -13.664 16.634 1.00 85.06 98 PRO A C 1
ATOM 752 O O . PRO A 1 98 ? -15.950 -14.553 16.481 1.00 85.06 98 PRO A O 1
ATOM 755 N N . GLN A 1 99 ? -13.802 -13.912 16.534 1.00 84.94 99 GLN A N 1
ATOM 756 C CA . GLN A 1 99 ? -13.259 -15.249 16.274 1.00 84.94 99 GLN A CA 1
ATOM 757 C C . GLN A 1 99 ? -12.803 -15.960 17.548 1.00 84.94 99 GLN A C 1
ATOM 759 O O . GLN A 1 99 ? -12.913 -17.184 17.635 1.00 84.94 99 GLN A O 1
ATOM 764 N N . LYS A 1 100 ? -12.285 -15.218 18.530 1.00 85.12 100 LYS A N 1
ATOM 765 C CA . LYS A 1 100 ? -11.831 -15.750 19.821 1.00 85.12 100 LYS A CA 1
ATOM 766 C C . LYS A 1 100 ? -12.265 -14.826 20.962 1.00 85.12 100 LYS A C 1
ATOM 768 O O . LYS A 1 100 ? -11.436 -14.068 21.466 1.00 85.12 100 LYS A O 1
ATOM 773 N N . PRO A 1 101 ? -13.537 -14.897 21.392 1.00 83.69 101 PRO A N 1
ATOM 774 C CA . PRO A 1 101 ? -14.037 -14.023 22.443 1.00 83.69 101 PRO A CA 1
ATOM 775 C C . PRO A 1 101 ? -13.215 -14.222 23.728 1.00 83.69 101 PRO A C 1
ATOM 777 O O . PRO A 1 101 ? -13.012 -15.366 24.153 1.00 83.69 101 PRO A O 1
ATOM 780 N N . PRO A 1 102 ? -12.705 -13.141 24.342 1.00 84.69 102 PRO A N 1
ATOM 781 C CA . PRO A 1 102 ? -11.958 -13.227 25.586 1.00 84.69 102 PRO A CA 1
ATOM 782 C C . PRO A 1 102 ? -12.869 -13.629 26.752 1.00 84.69 102 PRO A C 1
ATOM 784 O O . PRO A 1 102 ? -14.080 -13.414 26.728 1.00 84.69 102 PRO A O 1
ATOM 787 N N . GLU A 1 103 ? -12.268 -14.183 27.804 1.00 87.69 103 GLU A N 1
ATOM 788 C CA . GLU A 1 103 ? -12.937 -14.334 29.099 1.00 87.69 103 GLU A CA 1
ATOM 789 C C . GLU A 1 103 ? -13.307 -12.951 29.660 1.00 87.69 103 GLU A C 1
ATOM 791 O O . GLU A 1 103 ? -12.557 -11.987 29.478 1.00 87.69 103 GLU A O 1
ATOM 796 N N . ILE A 1 104 ? -14.434 -12.860 30.376 1.00 83.56 104 ILE A N 1
ATOM 797 C CA . ILE A 1 104 ? -14.978 -11.597 30.913 1.00 83.56 104 ILE A CA 1
ATOM 798 C C . ILE A 1 104 ? -13.929 -10.840 31.745 1.00 83.56 104 ILE A C 1
ATOM 800 O O . ILE A 1 104 ? -13.755 -9.633 31.575 1.00 83.56 104 ILE A O 1
ATOM 804 N N . ASP A 1 105 ? -13.149 -11.553 32.559 1.00 85.69 105 ASP A N 1
ATOM 805 C CA . ASP A 1 105 ? -12.106 -10.971 33.416 1.00 85.69 105 ASP A CA 1
ATOM 806 C C . ASP A 1 105 ? -10.961 -10.321 32.619 1.00 85.69 105 ASP A C 1
ATOM 808 O O . ASP A 1 105 ? -10.273 -9.420 33.105 1.00 85.69 105 ASP A O 1
ATOM 812 N N . ARG A 1 106 ? -10.760 -10.749 31.367 1.00 86.50 106 ARG A N 1
ATOM 813 C CA . ARG A 1 106 ? -9.714 -10.252 30.460 1.00 86.50 106 ARG A CA 1
ATOM 814 C C . ARG A 1 106 ? -10.219 -9.189 29.488 1.00 86.50 106 ARG A C 1
ATOM 816 O O . ARG A 1 106 ? -9.441 -8.677 28.685 1.00 86.50 106 ARG A O 1
ATOM 823 N N . LEU A 1 107 ? -11.499 -8.826 29.545 1.00 86.69 107 LEU A N 1
ATOM 824 C CA . LEU A 1 107 ? -12.070 -7.818 28.655 1.00 86.69 107 LEU A CA 1
ATOM 825 C C . LEU A 1 107 ? -11.425 -6.442 28.872 1.00 86.69 107 LEU A C 1
ATOM 827 O O . LEU A 1 107 ? -11.144 -5.734 27.909 1.00 86.69 107 LEU A O 1
ATOM 831 N N . SER A 1 108 ? -11.145 -6.077 30.126 1.00 86.31 108 SER A N 1
ATOM 832 C CA . SER A 1 108 ? -10.535 -4.786 30.472 1.00 86.31 108 SER A CA 1
ATOM 833 C C . SER A 1 108 ? -9.115 -4.650 29.918 1.00 86.31 108 SER A C 1
ATOM 835 O O . SER A 1 108 ? -8.780 -3.627 29.318 1.00 86.31 108 SER A O 1
ATOM 837 N N . THR A 1 109 ? -8.300 -5.697 30.055 1.00 88.00 109 THR A N 1
ATOM 838 C CA . THR A 1 109 ? -6.937 -5.732 29.519 1.00 88.00 109 THR A CA 1
ATOM 839 C C . THR A 1 109 ? -6.961 -5.752 27.996 1.00 88.00 109 THR A C 1
ATOM 841 O O . THR A 1 109 ? -6.239 -4.977 27.374 1.00 88.00 109 THR A O 1
ATOM 844 N N . LYS A 1 110 ? -7.857 -6.533 27.375 1.00 87.19 110 LYS A N 1
ATOM 845 C CA . LYS A 1 110 ? -8.016 -6.545 25.915 1.00 87.19 110 LYS A CA 1
ATOM 846 C C . LYS A 1 110 ? -8.453 -5.179 25.373 1.00 87.19 110 LYS A C 1
ATOM 848 O O . LYS A 1 110 ? -7.894 -4.713 24.383 1.00 87.19 110 LYS A O 1
ATOM 853 N N . ALA A 1 111 ? -9.387 -4.501 26.036 1.00 87.25 111 ALA A N 1
ATOM 854 C CA . ALA A 1 111 ? -9.824 -3.160 25.653 1.00 87.25 111 ALA A CA 1
ATOM 855 C C . ALA A 1 111 ? -8.694 -2.122 25.755 1.00 87.25 111 ALA A C 1
ATOM 857 O O . ALA A 1 111 ? -8.583 -1.257 24.888 1.00 87.25 111 ALA A O 1
ATOM 858 N N . GLN A 1 112 ? -7.836 -2.221 26.778 1.00 88.69 112 GLN A N 1
ATOM 859 C CA . GLN A 1 112 ? -6.639 -1.381 26.889 1.00 88.69 112 GLN A CA 1
ATOM 860 C C . GLN A 1 112 ? -5.661 -1.659 25.746 1.00 88.69 112 GLN A C 1
ATOM 862 O O . GLN A 1 112 ? -5.283 -0.720 25.056 1.00 88.69 112 GLN A O 1
ATOM 867 N N . THR A 1 113 ? -5.355 -2.930 25.460 1.00 88.94 113 THR A N 1
ATOM 868 C CA . THR A 1 113 ? -4.462 -3.279 24.341 1.00 88.94 113 THR A CA 1
ATOM 869 C C . THR A 1 113 ? -4.994 -2.785 22.999 1.00 88.94 113 THR A C 1
ATOM 871 O O . THR A 1 113 ? -4.253 -2.159 22.257 1.00 88.94 113 THR A O 1
ATOM 874 N N . LEU A 1 114 ? -6.292 -2.957 22.716 1.00 88.50 114 LEU A N 1
ATOM 875 C CA . LEU A 1 114 ? -6.903 -2.472 21.474 1.00 88.50 114 LEU A CA 1
ATOM 876 C C . LEU A 1 114 ? -6.840 -0.949 21.362 1.00 88.50 114 LEU A C 1
ATOM 878 O O . LEU A 1 114 ? -6.650 -0.403 20.277 1.00 88.50 114 LEU A O 1
ATOM 882 N N . ARG A 1 115 ? -7.012 -0.246 22.483 1.00 90.25 115 ARG A N 1
ATOM 883 C CA . ARG A 1 115 ? -6.887 1.207 22.519 1.00 90.25 115 ARG A CA 1
ATOM 884 C C . ARG A 1 115 ? -5.447 1.639 22.256 1.00 90.25 115 ARG A C 1
ATOM 886 O O . ARG A 1 115 ? -5.251 2.579 21.488 1.00 90.25 115 ARG A O 1
ATOM 893 N N . ASP A 1 116 ? -4.469 0.997 22.877 1.00 89.62 116 ASP A N 1
ATOM 894 C CA . ASP A 1 116 ? -3.055 1.339 22.712 1.00 89.62 116 ASP A CA 1
ATOM 895 C C . ASP A 1 116 ? -2.588 1.027 21.278 1.00 89.62 116 ASP A C 1
ATOM 897 O O . ASP A 1 116 ? -2.022 1.899 20.617 1.00 89.62 116 ASP A O 1
ATOM 901 N N . GLU A 1 117 ? -2.977 -0.132 20.736 1.00 90.06 117 GLU A N 1
ATOM 902 C CA . GLU A 1 117 ? -2.748 -0.518 19.339 1.00 90.06 117 GLU A CA 1
ATOM 903 C C . GLU A 1 117 ? -3.352 0.509 18.365 1.00 90.06 117 GLU A C 1
ATOM 905 O O . GLU A 1 117 ? -2.684 0.974 17.441 1.00 90.06 117 GLU A O 1
ATOM 910 N N . ALA A 1 118 ? -4.608 0.919 18.578 1.00 88.06 118 ALA A N 1
ATOM 911 C CA . ALA A 1 118 ? -5.300 1.852 17.688 1.00 88.06 118 ALA A CA 1
ATOM 912 C C . ALA A 1 118 ? -4.787 3.298 17.788 1.00 88.06 118 ALA A C 1
ATOM 914 O O . ALA A 1 118 ? -4.868 4.046 16.812 1.00 88.06 118 ALA A O 1
ATOM 915 N N . THR A 1 119 ? -4.306 3.722 18.960 1.00 88.69 119 THR A N 1
ATOM 916 C CA . THR A 1 119 ? -3.912 5.121 19.200 1.00 88.69 119 THR A CA 1
ATOM 917 C C . THR A 1 119 ? -2.424 5.376 19.023 1.00 88.69 119 THR A C 1
ATOM 919 O O . THR A 1 119 ? -2.056 6.505 18.696 1.00 88.69 119 THR A O 1
ATOM 922 N N . HIS A 1 120 ? -1.575 4.367 19.217 1.00 84.69 120 HIS A N 1
ATOM 923 C CA . HIS A 1 120 ? -0.128 4.542 19.204 1.00 84.69 120 HIS A CA 1
ATOM 924 C C . HIS A 1 120 ? 0.559 3.691 18.140 1.00 84.69 120 HIS A C 1
ATOM 926 O O . HIS A 1 120 ? 1.206 4.243 17.246 1.00 84.69 120 HIS A O 1
ATOM 932 N N . ASP A 1 121 ? 0.369 2.373 18.192 1.00 85.12 121 ASP A N 1
ATOM 933 C CA . ASP A 1 121 ? 1.164 1.449 17.381 1.00 85.12 121 ASP A CA 1
ATOM 934 C C . ASP A 1 121 ? 0.781 1.525 15.902 1.00 85.12 121 ASP A C 1
ATOM 936 O O . ASP A 1 121 ? 1.637 1.769 15.051 1.00 85.12 121 ASP A O 1
ATOM 940 N N . LEU A 1 122 ? -0.515 1.426 15.590 1.00 90.12 122 LEU A N 1
ATOM 941 C CA . LEU A 1 122 ? -1.002 1.446 14.213 1.00 90.12 122 LEU A CA 1
ATOM 942 C C . LEU A 1 122 ? -0.727 2.789 13.509 1.00 90.12 122 LEU A C 1
ATOM 944 O O . LEU A 1 122 ? -0.263 2.770 12.366 1.00 90.12 122 LEU A O 1
ATOM 948 N N . PRO A 1 123 ? -0.949 3.967 14.133 1.00 90.31 123 PRO A N 1
ATOM 949 C CA . PRO A 1 123 ? -0.573 5.238 13.515 1.00 90.31 123 PRO A CA 1
ATOM 950 C C . PRO A 1 123 ? 0.936 5.376 13.286 1.00 90.31 123 PRO A C 1
ATOM 952 O O . PRO A 1 123 ? 1.343 5.899 12.246 1.00 90.31 123 PRO A O 1
ATOM 955 N N . SER A 1 124 ? 1.760 4.899 14.224 1.00 89.25 124 SER A N 1
ATOM 956 C CA . SER A 1 124 ? 3.223 4.931 14.114 1.00 89.25 124 SER A CA 1
ATOM 957 C C . SER A 1 124 ? 3.723 4.039 12.975 1.00 89.25 124 SER A C 1
ATOM 959 O O . SER A 1 124 ? 4.485 4.488 12.113 1.00 89.25 124 SER A O 1
ATOM 961 N N . GLU A 1 125 ? 3.228 2.802 12.904 1.00 91.31 125 GLU A N 1
ATOM 962 C CA . GLU A 1 125 ? 3.564 1.849 11.846 1.00 91.31 125 GLU A CA 1
ATOM 963 C C . GLU A 1 125 ? 3.084 2.345 10.476 1.00 91.31 125 GLU A C 1
ATOM 965 O O . GLU A 1 125 ? 3.837 2.317 9.501 1.00 91.31 125 GLU A O 1
ATOM 970 N N . LEU A 1 126 ? 1.871 2.902 10.399 1.00 92.44 126 LEU A N 1
ATOM 971 C CA . LEU A 1 126 ? 1.343 3.489 9.169 1.00 92.44 126 LEU A CA 1
ATOM 972 C C . LEU A 1 126 ? 2.180 4.688 8.703 1.00 92.44 126 LEU A C 1
ATOM 974 O O . LEU A 1 126 ? 2.424 4.839 7.504 1.00 92.44 126 LEU A O 1
ATOM 978 N N . ALA A 1 127 ? 2.627 5.546 9.623 1.00 89.75 127 ALA A N 1
ATOM 979 C CA . ALA A 1 127 ? 3.500 6.668 9.298 1.00 89.75 127 ALA A CA 1
ATOM 980 C C . ALA A 1 127 ? 4.860 6.185 8.768 1.00 89.75 127 ALA A C 1
ATOM 982 O O . ALA A 1 127 ? 5.332 6.687 7.746 1.00 89.75 127 ALA A O 1
ATOM 983 N N . ALA A 1 128 ? 5.459 5.172 9.402 1.00 91.06 128 ALA A N 1
ATOM 984 C CA . ALA A 1 128 ? 6.697 4.556 8.930 1.00 91.06 128 ALA A CA 1
ATOM 985 C C . ALA A 1 128 ? 6.528 3.929 7.534 1.00 91.06 128 ALA A C 1
ATOM 987 O O . ALA A 1 128 ? 7.311 4.224 6.628 1.00 91.06 128 ALA A O 1
ATOM 988 N N . GLY A 1 129 ? 5.458 3.157 7.325 1.00 93.62 129 GLY A N 1
ATOM 989 C CA . GLY A 1 129 ? 5.149 2.529 6.041 1.00 93.62 129 GLY A CA 1
ATOM 990 C C . GLY A 1 129 ? 4.909 3.541 4.917 1.00 93.62 129 GLY A C 1
ATOM 991 O O . GLY A 1 129 ? 5.360 3.335 3.791 1.00 93.62 129 GLY A O 1
ATOM 992 N N . ARG A 1 130 ? 4.271 4.684 5.207 1.00 92.06 130 ARG A N 1
ATOM 993 C CA . ARG A 1 130 ? 4.107 5.781 4.232 1.00 92.06 130 ARG A CA 1
ATOM 994 C C . ARG A 1 130 ? 5.446 6.358 3.782 1.00 92.06 130 ARG A C 1
ATOM 996 O O . ARG A 1 130 ? 5.626 6.608 2.592 1.00 92.06 130 ARG A O 1
ATOM 1003 N N . VAL A 1 131 ? 6.386 6.538 4.707 1.00 92.06 131 VAL A N 1
ATOM 1004 C CA . VAL A 1 131 ? 7.732 7.037 4.394 1.00 92.06 131 VAL A CA 1
ATOM 1005 C C . VAL A 1 131 ? 8.514 6.019 3.563 1.00 92.06 131 VAL A C 1
ATOM 1007 O O . VAL A 1 131 ? 9.165 6.391 2.586 1.00 92.06 131 VAL A O 1
ATOM 1010 N N . GLU A 1 132 ? 8.441 4.730 3.894 1.00 94.38 132 GLU A N 1
ATOM 1011 C CA . GLU A 1 132 ? 9.075 3.683 3.084 1.00 94.38 132 GLU A 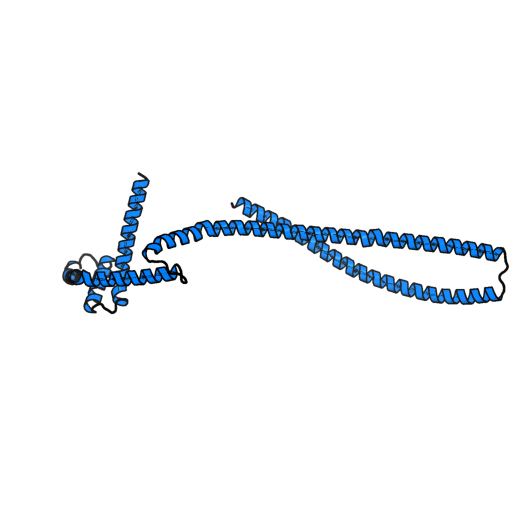CA 1
ATOM 1012 C C . GLU A 1 132 ? 8.479 3.604 1.674 1.00 94.38 132 GLU A C 1
ATOM 1014 O O . GLU A 1 132 ? 9.220 3.519 0.690 1.00 94.38 132 GLU A O 1
ATOM 1019 N N . LEU A 1 133 ? 7.154 3.702 1.546 1.00 93.88 133 LEU A N 1
ATOM 1020 C CA . LEU A 1 133 ? 6.481 3.712 0.250 1.00 93.88 133 LEU A CA 1
ATOM 1021 C C . LEU A 1 133 ? 6.901 4.923 -0.596 1.00 93.88 133 LEU A C 1
ATOM 1023 O O . LEU A 1 133 ? 7.257 4.763 -1.762 1.00 93.88 133 LEU A O 1
ATOM 1027 N N . ALA A 1 134 ? 6.939 6.121 -0.011 1.00 93.31 134 ALA A N 1
ATOM 1028 C CA . ALA A 1 134 ? 7.404 7.317 -0.710 1.00 93.31 134 ALA A CA 1
ATOM 1029 C C . ALA A 1 134 ? 8.871 7.168 -1.161 1.00 93.31 134 ALA A C 1
ATOM 1031 O O . ALA A 1 134 ? 9.210 7.419 -2.318 1.00 93.31 134 ALA A O 1
ATOM 1032 N N . ASN A 1 135 ? 9.742 6.650 -0.292 1.00 91.81 135 ASN A N 1
ATOM 1033 C CA . ASN A 1 135 ? 11.147 6.400 -0.619 1.00 91.81 135 ASN A CA 1
ATOM 1034 C C . ASN A 1 135 ? 11.337 5.356 -1.729 1.00 91.81 135 ASN A C 1
ATOM 1036 O O . ASN A 1 135 ? 12.216 5.496 -2.585 1.00 91.81 135 ASN A O 1
ATOM 1040 N N . THR A 1 136 ? 10.545 4.285 -1.728 1.00 95.06 136 THR A N 1
ATOM 1041 C CA . THR A 1 136 ? 10.609 3.259 -2.779 1.00 95.06 136 THR A CA 1
ATOM 1042 C C . THR A 1 136 ? 10.106 3.799 -4.112 1.00 95.06 136 THR A C 1
ATOM 1044 O O . THR A 1 136 ? 10.793 3.627 -5.121 1.00 95.06 136 THR A O 1
ATOM 1047 N N . ALA A 1 137 ? 8.993 4.534 -4.125 1.00 92.38 137 ALA A N 1
ATOM 1048 C CA . ALA A 1 137 ? 8.501 5.205 -5.323 1.00 92.38 137 ALA A CA 1
ATOM 1049 C C . ALA A 1 137 ? 9.537 6.206 -5.878 1.00 92.38 137 ALA A C 1
ATOM 1051 O O . ALA A 1 137 ? 9.806 6.198 -7.080 1.00 92.38 137 ALA A O 1
ATOM 1052 N N . TYR A 1 138 ? 10.238 6.955 -5.016 1.00 94.06 138 TYR A N 1
ATOM 1053 C CA . TYR A 1 138 ? 11.291 7.893 -5.427 1.00 94.06 138 TYR A CA 1
ATOM 1054 C C . TYR A 1 138 ? 12.449 7.166 -6.120 1.00 94.06 138 TYR A C 1
ATOM 1056 O O . TYR A 1 138 ? 12.946 7.592 -7.170 1.00 94.06 138 TYR A O 1
ATOM 1064 N N . LYS A 1 139 ? 12.871 6.028 -5.553 1.00 94.50 139 LYS A N 1
ATOM 1065 C CA . LYS A 1 139 ? 13.921 5.183 -6.134 1.00 94.50 139 LYS A CA 1
ATOM 1066 C C . LYS A 1 139 ? 13.506 4.644 -7.500 1.00 94.50 139 LYS A C 1
ATOM 1068 O O . LYS A 1 139 ? 14.304 4.734 -8.429 1.00 94.50 139 LYS A O 1
ATOM 1073 N N . VAL A 1 140 ? 12.281 4.131 -7.639 1.00 96.31 140 VAL A N 1
ATOM 1074 C CA . VAL A 1 140 ? 11.749 3.615 -8.914 1.00 96.31 140 VAL A CA 1
ATOM 1075 C C . VAL A 1 140 ? 11.700 4.712 -9.976 1.00 96.31 140 VAL A C 1
ATOM 1077 O O . VAL A 1 140 ? 12.119 4.508 -11.115 1.00 96.31 140 VAL A O 1
ATOM 1080 N N . LEU A 1 141 ? 11.248 5.905 -9.606 1.00 94.06 141 LEU A N 1
ATOM 1081 C CA . LEU A 1 141 ? 11.159 7.031 -10.525 1.00 94.06 141 LEU A CA 1
ATOM 1082 C C . LEU A 1 141 ? 12.548 7.493 -10.988 1.00 94.06 141 LEU A C 1
ATOM 1084 O O . LEU A 1 141 ? 12.793 7.717 -12.176 1.00 94.06 141 LEU A O 1
ATOM 1088 N N . THR A 1 142 ? 13.500 7.543 -10.055 1.00 92.00 142 THR A N 1
ATOM 1089 C CA . THR A 1 142 ? 14.897 7.893 -10.330 1.00 92.00 142 THR A CA 1
ATOM 1090 C C . THR A 1 142 ? 15.580 6.870 -11.236 1.00 92.00 142 THR A C 1
ATOM 1092 O O . THR A 1 142 ? 16.315 7.251 -12.151 1.00 92.00 142 THR A O 1
ATOM 1095 N N . THR A 1 143 ? 15.366 5.571 -11.010 1.00 95.38 143 THR A N 1
ATOM 1096 C CA . THR A 1 143 ? 15.925 4.529 -11.882 1.00 95.38 143 THR A CA 1
ATOM 1097 C C . THR A 1 143 ? 15.293 4.584 -13.266 1.00 95.38 143 THR A C 1
ATOM 1099 O O . THR A 1 143 ? 16.022 4.508 -14.255 1.00 95.38 143 THR A O 1
ATOM 1102 N N . HIS A 1 144 ? 13.982 4.816 -13.362 1.00 94.12 144 HIS A N 1
ATOM 1103 C CA . HIS A 1 144 ? 13.302 4.974 -14.643 1.00 94.12 144 HIS A CA 1
ATOM 1104 C C . HIS A 1 144 ? 13.845 6.168 -15.441 1.00 94.12 144 HIS A C 1
ATOM 1106 O O . HIS A 1 144 ? 14.175 6.015 -16.620 1.00 94.12 144 HIS A O 1
ATOM 1112 N N . ARG A 1 145 ? 14.063 7.320 -14.790 1.00 91.44 145 ARG A N 1
ATOM 1113 C CA . ARG A 1 145 ? 14.726 8.480 -15.410 1.00 91.44 145 ARG A CA 1
ATOM 1114 C C . ARG A 1 145 ? 16.097 8.113 -15.979 1.00 91.44 145 ARG A C 1
ATOM 1116 O O . ARG A 1 145 ? 16.369 8.404 -17.140 1.00 91.44 145 ARG A O 1
ATOM 1123 N N . ARG A 1 146 ? 16.946 7.437 -15.197 1.00 93.44 146 ARG A N 1
ATOM 1124 C CA . ARG A 1 146 ? 18.292 7.025 -15.646 1.00 93.44 146 ARG A CA 1
ATOM 1125 C C . ARG A 1 146 ? 18.243 6.094 -16.859 1.00 93.44 146 ARG A C 1
ATOM 1127 O O . ARG A 1 146 ? 19.085 6.206 -17.748 1.00 93.44 146 ARG A O 1
ATOM 1134 N N . VAL A 1 147 ? 17.266 5.187 -16.912 1.00 94.44 147 VAL A N 1
ATOM 1135 C CA . VAL A 1 147 ? 17.067 4.295 -18.065 1.00 94.44 147 VAL A CA 1
ATOM 1136 C C . VAL A 1 147 ? 16.679 5.091 -19.313 1.00 94.44 147 VAL A C 1
ATOM 1138 O O . VAL A 1 147 ? 17.243 4.843 -20.381 1.00 94.44 147 VAL A O 1
ATOM 1141 N N . LEU A 1 148 ? 15.772 6.066 -19.194 1.00 90.00 148 LEU A N 1
ATOM 1142 C CA . LEU A 1 148 ? 15.395 6.932 -20.315 1.00 90.00 148 LEU A CA 1
ATOM 1143 C C . LEU A 1 148 ? 16.574 7.779 -20.802 1.00 90.00 148 LEU A C 1
ATOM 1145 O O . LEU A 1 148 ? 16.843 7.794 -21.998 1.00 90.00 148 LEU A O 1
ATOM 1149 N N . GLU A 1 149 ? 17.324 8.409 -19.898 1.00 89.19 149 GLU A N 1
ATOM 1150 C CA . GLU A 1 149 ? 18.518 9.196 -20.245 1.00 89.19 149 GLU A CA 1
ATOM 1151 C C . GLU A 1 149 ? 19.567 8.356 -20.978 1.00 89.19 149 GLU A C 1
ATOM 1153 O O . GLU A 1 149 ? 20.100 8.774 -22.006 1.00 89.19 149 GLU A O 1
ATOM 1158 N N . SER A 1 150 ? 19.829 7.142 -20.488 1.00 91.88 150 SER A N 1
ATOM 1159 C CA . SER A 1 150 ? 20.738 6.205 -21.151 1.00 91.88 150 SER A CA 1
ATOM 1160 C C . SER A 1 150 ? 20.235 5.820 -22.546 1.00 91.88 150 SER A C 1
ATOM 1162 O O . SER A 1 150 ? 21.004 5.807 -23.506 1.00 91.88 150 SER A O 1
ATOM 1164 N N . SER A 1 151 ? 18.930 5.573 -22.685 1.00 87.81 151 SER A N 1
ATOM 1165 C CA . SER A 1 151 ? 18.312 5.210 -23.965 1.00 87.81 151 SER A CA 1
ATOM 1166 C C . SER A 1 151 ? 18.398 6.344 -24.989 1.00 87.81 151 SER A C 1
ATOM 1168 O O . SER A 1 151 ? 18.778 6.097 -26.133 1.00 87.81 151 SER A O 1
ATOM 1170 N N . ILE A 1 152 ? 18.114 7.587 -24.578 1.00 85.62 152 ILE A N 1
ATOM 1171 C CA . ILE A 1 152 ? 18.267 8.783 -25.422 1.00 85.62 152 ILE A CA 1
ATOM 1172 C C . ILE A 1 152 ? 19.719 8.900 -25.884 1.00 85.62 152 ILE A C 1
ATOM 1174 O O . ILE A 1 152 ? 19.976 8.987 -27.082 1.00 85.62 152 ILE A O 1
ATOM 1178 N N . ARG A 1 153 ? 20.679 8.802 -24.957 1.00 85.75 153 ARG A N 1
ATOM 1179 C CA . ARG A 1 153 ? 22.107 8.913 -25.277 1.00 85.75 153 ARG A CA 1
ATOM 1180 C C . ARG A 1 153 ? 22.571 7.848 -26.273 1.00 85.75 153 ARG A C 1
ATOM 1182 O O . ARG A 1 153 ? 23.329 8.154 -27.191 1.00 85.75 153 ARG A O 1
ATOM 1189 N N . ILE A 1 154 ? 22.122 6.601 -26.109 1.00 85.75 154 ILE A N 1
ATOM 1190 C CA . ILE A 1 154 ? 22.429 5.508 -27.044 1.00 85.75 154 ILE A CA 1
ATOM 1191 C C . ILE A 1 154 ? 21.849 5.813 -28.426 1.00 85.75 154 ILE A C 1
ATOM 1193 O O . ILE A 1 154 ? 22.537 5.638 -29.432 1.00 85.75 154 ILE A O 1
ATOM 1197 N N . LEU A 1 155 ? 20.606 6.283 -28.499 1.00 84.44 155 LEU A N 1
ATOM 1198 C CA . LEU A 1 155 ? 19.959 6.620 -29.765 1.00 84.44 155 LEU A CA 1
ATOM 1199 C C . LEU A 1 155 ? 20.647 7.799 -30.467 1.00 84.44 155 LEU A C 1
ATOM 1201 O O . LEU A 1 155 ? 20.914 7.717 -31.662 1.00 84.44 155 LEU A O 1
ATOM 1205 N N . GLU A 1 156 ? 21.025 8.847 -29.738 1.00 82.75 156 GLU A N 1
ATOM 1206 C CA . GLU A 1 156 ? 21.799 9.969 -30.282 1.00 82.75 156 GLU A CA 1
ATOM 1207 C C . GLU A 1 156 ? 23.163 9.507 -30.814 1.00 82.75 156 GLU A C 1
ATOM 1209 O O . GLU A 1 156 ? 23.552 9.835 -31.938 1.00 82.75 156 GLU A O 1
ATOM 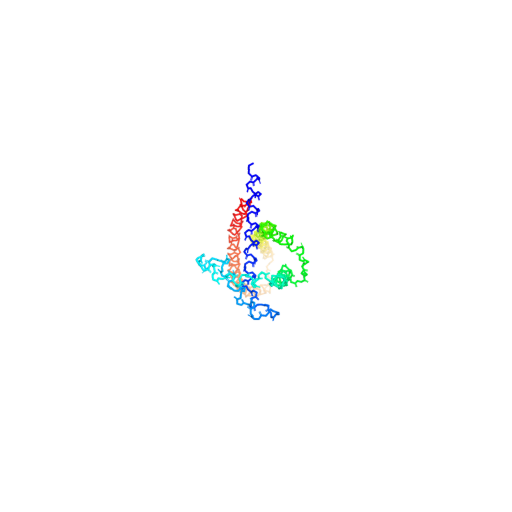1214 N N . GLN A 1 157 ? 23.886 8.690 -30.040 1.00 83.38 157 GLN A N 1
ATOM 1215 C CA . GLN A 1 157 ? 25.201 8.188 -30.434 1.00 83.38 157 GLN A CA 1
ATOM 1216 C C . GLN A 1 157 ? 25.127 7.236 -31.635 1.00 83.38 157 GLN A C 1
ATOM 1218 O O . GLN A 1 157 ? 26.017 7.251 -32.491 1.00 83.38 157 GLN A O 1
ATOM 1223 N N . THR A 1 158 ? 24.091 6.404 -31.715 1.00 81.25 158 THR A N 1
ATOM 1224 C CA . THR A 1 158 ? 23.921 5.449 -32.819 1.00 81.25 158 THR A CA 1
ATOM 1225 C C . THR A 1 158 ? 23.435 6.131 -34.094 1.00 81.25 158 THR A C 1
ATOM 1227 O O . THR A 1 158 ? 24.013 5.893 -35.155 1.00 81.25 158 THR A O 1
ATOM 1230 N N . MET A 1 159 ? 22.445 7.024 -34.001 1.00 73.56 159 MET A N 1
ATOM 1231 C CA . MET A 1 159 ? 21.883 7.728 -35.155 1.00 73.56 159 MET A CA 1
ATOM 1232 C C . MET A 1 159 ? 22.866 8.759 -35.726 1.00 73.56 159 MET A C 1
ATOM 1234 O O . MET A 1 159 ? 23.168 8.734 -36.919 1.00 73.56 159 MET A O 1
ATOM 1238 N N . HIS A 1 160 ? 23.415 9.637 -34.883 1.00 70.31 160 HIS A N 1
ATOM 1239 C CA . HIS A 1 160 ? 24.240 10.763 -35.337 1.00 70.31 160 HIS A CA 1
ATOM 1240 C C . HIS A 1 160 ? 25.746 10.482 -35.296 1.00 70.31 160 HIS A C 1
ATOM 1242 O O . HIS A 1 160 ? 26.522 11.144 -35.983 1.00 70.31 160 HIS A O 1
ATOM 1248 N N . GLY A 1 161 ? 26.184 9.507 -34.498 1.00 77.38 161 GLY A N 1
ATOM 1249 C CA . GLY A 1 161 ? 27.597 9.185 -34.327 1.00 77.38 161 GLY A CA 1
ATOM 1250 C C . GLY A 1 161 ? 28.063 8.061 -35.245 1.00 77.38 161 GLY A C 1
ATOM 1251 O O . GLY A 1 161 ? 28.767 8.297 -36.227 1.00 77.38 161 GLY A O 1
ATOM 1252 N N . SER A 1 162 ? 27.736 6.818 -34.896 1.00 77.62 162 SER A N 1
ATOM 1253 C CA . SER A 1 162 ? 28.332 5.639 -35.536 1.00 77.62 162 SER A CA 1
ATOM 1254 C C . SER A 1 162 ? 27.806 5.397 -36.950 1.00 77.62 162 SER A C 1
ATOM 1256 O O . SER A 1 162 ? 28.608 5.186 -37.862 1.00 77.62 162 SER A O 1
ATOM 1258 N N . LEU A 1 163 ? 26.489 5.483 -37.162 1.00 76.69 163 LEU A N 1
ATOM 1259 C CA . LEU A 1 163 ? 25.879 5.228 -38.467 1.00 76.69 163 LEU A CA 1
ATOM 1260 C C . LEU A 1 163 ? 26.257 6.308 -39.488 1.00 76.69 163 LEU A C 1
ATOM 1262 O O . LEU A 1 163 ? 26.666 5.990 -40.606 1.00 76.69 163 LEU A O 1
ATOM 1266 N N . ALA A 1 164 ? 26.201 7.581 -39.093 1.00 77.00 164 ALA A N 1
ATOM 1267 C CA . ALA A 1 164 ? 26.609 8.698 -39.945 1.00 77.00 164 ALA A CA 1
ATOM 1268 C C . ALA A 1 164 ? 28.097 8.615 -40.340 1.00 77.00 164 ALA A C 1
ATOM 1270 O O . ALA A 1 164 ? 28.460 8.842 -41.494 1.00 77.00 164 ALA A O 1
ATOM 1271 N N . ARG A 1 165 ? 28.980 8.221 -39.410 1.00 79.50 165 ARG A N 1
ATOM 1272 C CA . ARG A 1 165 ? 30.408 8.032 -39.717 1.00 79.50 165 ARG A CA 1
ATOM 1273 C C . ARG A 1 165 ? 30.646 6.840 -40.641 1.00 79.50 165 ARG A C 1
ATOM 1275 O O . ARG A 1 165 ? 31.377 6.985 -41.614 1.00 79.50 165 ARG A O 1
ATOM 1282 N N . ALA A 1 166 ? 30.022 5.692 -40.379 1.00 82.31 166 ALA A N 1
ATOM 1283 C CA . ALA A 1 166 ? 30.186 4.491 -41.201 1.00 82.31 166 ALA A CA 1
ATOM 1284 C C . ALA A 1 166 ? 29.655 4.677 -42.633 1.00 82.31 166 ALA A C 1
ATOM 1286 O O . ALA A 1 166 ? 30.238 4.177 -43.595 1.00 82.31 166 ALA A O 1
ATOM 1287 N N . THR A 1 167 ? 28.553 5.412 -42.793 1.00 81.06 167 THR A N 1
ATOM 1288 C CA . THR A 1 167 ? 28.006 5.739 -44.117 1.00 81.06 167 THR A CA 1
ATOM 1289 C C . THR A 1 167 ? 28.915 6.701 -44.878 1.00 81.06 167 THR A C 1
ATOM 1291 O O . THR A 1 167 ? 29.200 6.450 -46.050 1.00 81.06 167 THR A O 1
ATOM 1294 N N . LYS A 1 168 ? 29.453 7.734 -44.214 1.00 85.50 168 LYS A N 1
ATOM 1295 C CA . LYS A 1 168 ? 30.430 8.658 -44.808 1.00 85.50 168 LYS A CA 1
ATOM 1296 C C . LYS A 1 168 ? 31.701 7.941 -45.274 1.00 85.50 168 LYS A C 1
ATOM 1298 O O . LYS A 1 168 ? 32.073 8.082 -46.435 1.00 85.50 168 LYS A O 1
ATOM 1303 N N . THR A 1 169 ? 32.331 7.131 -44.422 1.00 88.62 169 THR A N 1
ATOM 1304 C CA . THR A 1 169 ? 33.566 6.414 -44.793 1.00 88.62 169 THR A CA 1
ATOM 1305 C C . THR A 1 169 ? 33.333 5.428 -45.936 1.00 88.62 169 THR A C 1
ATOM 1307 O O . THR A 1 169 ? 34.166 5.308 -46.834 1.00 88.62 169 THR A O 1
ATOM 1310 N N . LYS A 1 170 ? 32.173 4.757 -45.963 1.00 88.12 170 LYS A N 1
ATOM 1311 C CA . LYS A 1 170 ? 31.783 3.887 -47.079 1.00 88.12 170 LYS A CA 1
ATOM 1312 C C . LYS A 1 170 ? 31.623 4.669 -48.386 1.00 88.12 170 LYS A C 1
ATOM 1314 O O . LYS A 1 170 ? 32.065 4.186 -49.428 1.00 88.12 170 LYS A O 1
ATOM 1319 N N . ALA A 1 171 ? 31.013 5.853 -48.345 1.00 90.62 171 ALA A N 1
ATOM 1320 C CA . ALA A 1 171 ? 30.861 6.712 -49.518 1.00 90.62 171 ALA A CA 1
ATOM 1321 C C . ALA A 1 171 ? 32.220 7.211 -50.042 1.00 90.62 171 ALA A C 1
ATOM 1323 O O . ALA A 1 171 ? 32.489 7.110 -51.238 1.00 90.62 171 ALA A O 1
ATOM 1324 N N . GLU A 1 172 ? 33.104 7.664 -49.149 1.00 91.38 172 GLU A N 1
ATOM 1325 C CA . GLU A 1 172 ? 34.467 8.097 -49.487 1.00 91.38 172 GLU A CA 1
ATOM 1326 C C . GLU A 1 172 ? 35.290 6.958 -50.105 1.00 91.38 172 GLU A C 1
ATOM 1328 O O . GLU A 1 172 ? 35.930 7.148 -51.140 1.00 91.38 172 GLU A O 1
ATOM 1333 N N . TYR A 1 173 ? 35.212 5.750 -49.537 1.00 92.81 173 TYR A N 1
ATOM 1334 C CA . TYR A 1 173 ? 35.872 4.564 -50.087 1.00 92.81 173 TYR A CA 1
ATOM 1335 C C . TYR A 1 173 ? 35.380 4.225 -51.501 1.00 92.81 173 TYR A C 1
ATOM 1337 O O . TYR A 1 173 ? 36.188 3.982 -52.399 1.00 92.81 173 TYR A O 1
ATOM 1345 N N . MET A 1 174 ? 34.061 4.227 -51.726 1.00 90.81 174 MET A N 1
ATOM 1346 C CA . MET A 1 174 ? 33.491 3.947 -53.050 1.00 90.81 174 MET A CA 1
ATOM 1347 C C . MET A 1 174 ? 33.883 5.013 -54.076 1.00 90.81 174 MET A C 1
ATOM 1349 O O . MET A 1 174 ? 34.202 4.668 -55.214 1.00 90.81 174 MET A O 1
ATOM 1353 N N . HIS A 1 175 ? 33.921 6.286 -53.675 1.00 92.31 175 HIS A N 1
ATOM 1354 C CA . HIS A 1 175 ? 34.387 7.374 -54.529 1.00 92.31 175 HIS A CA 1
ATOM 1355 C C . HIS A 1 175 ? 35.862 7.200 -54.912 1.00 92.31 175 HIS A C 1
ATOM 1357 O O . HIS A 1 175 ? 36.186 7.212 -56.098 1.00 92.31 175 HIS A O 1
ATOM 1363 N N . ALA A 1 176 ? 36.745 6.955 -53.938 1.00 92.94 176 ALA A N 1
ATOM 1364 C CA . ALA A 1 176 ? 38.167 6.717 -54.188 1.00 92.94 176 ALA A CA 1
ATOM 1365 C C . ALA A 1 176 ? 38.403 5.492 -55.089 1.00 92.94 176 ALA A C 1
ATOM 1367 O O . ALA A 1 176 ? 39.249 5.506 -55.981 1.00 92.94 176 ALA A O 1
ATOM 1368 N N . ARG A 1 177 ? 37.619 4.425 -54.911 1.00 93.69 177 ARG A N 1
ATOM 1369 C CA . ARG A 1 177 ? 37.689 3.252 -55.787 1.00 93.69 177 ARG A CA 1
ATOM 1370 C C . ARG A 1 177 ? 37.247 3.582 -57.215 1.00 93.69 177 ARG A C 1
ATOM 1372 O O . ARG A 1 177 ? 37.893 3.141 -58.163 1.00 93.69 177 ARG A O 1
ATOM 1379 N N . ALA A 1 178 ? 36.174 4.353 -57.378 1.00 91.06 178 ALA A N 1
ATOM 1380 C CA . ALA A 1 178 ? 35.685 4.767 -58.690 1.00 91.06 178 ALA A CA 1
ATOM 1381 C C . ALA A 1 178 ? 36.691 5.668 -59.424 1.00 91.06 178 ALA A C 1
ATOM 1383 O O . ALA A 1 178 ? 36.900 5.488 -60.623 1.00 91.06 178 ALA A O 1
ATOM 1384 N N . THR A 1 179 ? 37.361 6.590 -58.723 1.00 92.06 179 THR A N 1
ATOM 1385 C CA . THR A 1 179 ? 38.389 7.452 -59.329 1.00 92.06 179 THR A CA 1
ATOM 1386 C C . THR A 1 179 ? 39.608 6.651 -59.780 1.00 92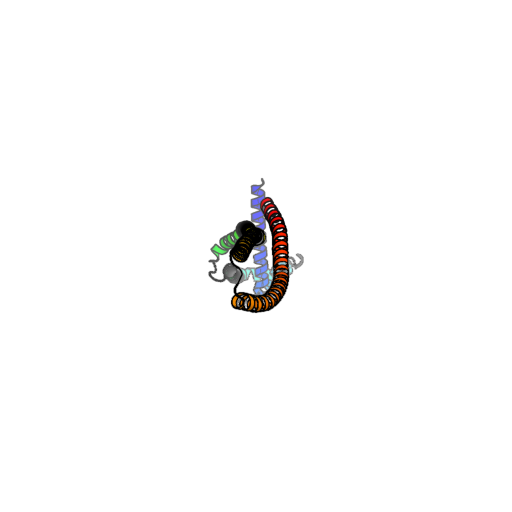.06 179 THR A C 1
ATOM 1388 O O . THR A 1 179 ? 40.067 6.846 -60.904 1.00 92.06 179 THR A O 1
ATOM 1391 N N . VAL A 1 180 ? 40.087 5.698 -58.972 1.00 92.44 180 VAL A N 1
ATOM 1392 C CA . VAL A 1 180 ? 41.197 4.805 -59.351 1.00 92.44 180 VAL A CA 1
ATOM 1393 C C . VAL A 1 180 ? 40.840 3.966 -60.578 1.00 92.44 180 VAL A C 1
ATOM 1395 O O . VAL A 1 180 ? 41.607 3.936 -61.539 1.00 92.44 180 VAL A O 1
ATOM 1398 N N . LEU A 1 181 ? 39.660 3.338 -60.589 1.00 89.81 181 LEU A N 1
ATOM 1399 C CA . LEU A 1 181 ? 39.198 2.555 -61.741 1.00 89.81 181 LEU A CA 1
ATOM 1400 C C . LEU A 1 181 ? 39.034 3.425 -62.995 1.00 89.81 181 LEU A C 1
ATOM 1402 O O . LEU A 1 181 ? 39.409 3.003 -64.088 1.00 89.81 181 LEU A O 1
ATOM 1406 N N . GLY A 1 182 ? 38.532 4.653 -62.847 1.00 85.50 182 GLY A N 1
ATOM 1407 C CA . GLY A 1 182 ? 38.418 5.614 -63.944 1.00 85.50 182 GLY A CA 1
ATOM 1408 C C . GLY A 1 182 ? 39.775 6.020 -64.524 1.00 85.50 182 GLY A C 1
ATOM 1409 O O . GLY A 1 182 ? 39.931 6.090 -65.743 1.00 85.50 182 GLY A O 1
ATOM 1410 N N . LEU A 1 183 ? 40.782 6.244 -63.674 1.00 88.56 183 LEU A N 1
ATOM 1411 C CA . LEU A 1 183 ? 42.150 6.535 -64.113 1.00 88.56 183 LEU A CA 1
ATOM 1412 C C . LEU A 1 183 ? 42.788 5.331 -64.811 1.00 88.56 183 LEU A C 1
ATOM 1414 O O . LEU A 1 183 ? 43.370 5.492 -65.883 1.00 88.56 183 LEU A O 1
ATOM 1418 N N . GLN A 1 184 ? 42.629 4.128 -64.257 1.00 86.56 184 GLN A N 1
ATOM 1419 C CA . GLN A 1 184 ? 43.130 2.894 -64.863 1.00 86.56 184 GLN A CA 1
ATOM 1420 C C . GLN A 1 184 ? 42.513 2.657 -66.248 1.00 86.56 184 GLN A C 1
ATOM 1422 O O . GLN A 1 184 ? 43.233 2.340 -67.196 1.00 86.56 184 GLN A O 1
ATOM 1427 N N . ALA A 1 185 ? 41.203 2.884 -66.393 1.00 81.38 185 ALA A N 1
ATOM 1428 C CA . ALA A 1 185 ? 40.517 2.803 -67.677 1.00 81.38 185 ALA A CA 1
ATOM 1429 C C . ALA A 1 185 ? 41.067 3.823 -68.689 1.00 81.38 185 ALA A C 1
ATOM 1431 O O . ALA A 1 185 ? 41.359 3.451 -69.824 1.00 81.38 185 ALA A O 1
ATOM 1432 N N . ARG A 1 186 ? 41.284 5.084 -68.278 1.00 81.56 186 ARG A N 1
ATOM 1433 C CA . ARG A 1 186 ? 41.866 6.125 -69.147 1.00 81.56 186 ARG A CA 1
ATOM 1434 C C . ARG A 1 186 ? 43.275 5.768 -69.620 1.00 81.56 186 ARG A C 1
ATOM 1436 O O . ARG A 1 186 ? 43.569 5.900 -70.807 1.00 81.56 186 ARG A O 1
ATOM 1443 N N . ILE A 1 187 ? 44.134 5.285 -68.722 1.00 83.50 187 ILE A N 1
ATOM 1444 C CA . ILE A 1 187 ? 45.493 4.843 -69.072 1.00 83.50 187 ILE A CA 1
ATOM 1445 C C . ILE A 1 187 ? 45.427 3.697 -70.089 1.00 83.50 187 ILE A C 1
ATOM 1447 O O . ILE A 1 187 ? 46.110 3.741 -71.112 1.00 83.50 187 ILE A O 1
ATOM 1451 N N . HIS A 1 188 ? 44.553 2.713 -69.860 1.00 78.81 188 HIS A N 1
ATOM 1452 C CA . HIS A 1 188 ? 44.383 1.581 -70.769 1.00 78.81 188 HIS A CA 1
ATOM 1453 C C . HIS A 1 188 ? 43.913 2.017 -72.166 1.00 78.81 188 HIS A C 1
ATOM 1455 O O . HIS A 1 188 ? 44.452 1.541 -73.163 1.00 78.81 188 HIS A O 1
ATOM 1461 N N . THR A 1 189 ? 42.968 2.962 -72.257 1.00 76.69 189 THR A N 1
ATOM 1462 C CA . THR A 1 189 ? 42.494 3.501 -73.546 1.00 76.69 189 THR A CA 1
ATOM 1463 C C . THR A 1 189 ? 43.548 4.300 -74.312 1.00 76.69 189 THR A C 1
ATOM 1465 O O . THR A 1 189 ? 43.476 4.367 -75.534 1.00 76.69 189 THR A O 1
ATOM 1468 N N . HIS A 1 190 ? 44.523 4.906 -73.626 1.00 75.69 190 HIS A N 1
ATOM 1469 C CA . HIS A 1 190 ? 45.624 5.617 -74.284 1.00 75.69 190 HIS A CA 1
ATOM 1470 C C . HIS A 1 190 ? 46.730 4.674 -74.776 1.00 75.69 190 HIS A C 1
ATOM 1472 O O . HIS A 1 190 ? 47.369 4.970 -75.781 1.00 75.69 190 HIS A O 1
ATOM 1478 N N . ALA A 1 191 ? 46.951 3.548 -74.091 1.00 76.38 191 ALA A N 1
ATOM 1479 C CA . ALA A 1 191 ? 47.967 2.565 -74.465 1.00 76.38 191 ALA A CA 1
ATOM 1480 C C . ALA A 1 191 ? 47.507 1.606 -75.579 1.00 76.38 191 ALA A C 1
ATOM 1482 O O . ALA A 1 191 ? 48.335 1.131 -76.351 1.00 76.38 191 ALA A O 1
ATOM 1483 N N . HIS A 1 192 ? 46.202 1.330 -75.680 1.00 73.75 192 HIS A N 1
ATOM 1484 C CA . HIS A 1 192 ? 45.643 0.403 -76.665 1.00 73.75 192 HIS A CA 1
ATOM 1485 C C . HIS A 1 192 ? 44.350 0.980 -77.263 1.00 73.75 192 HIS A C 1
ATOM 1487 O O . HIS A 1 192 ? 43.385 1.184 -76.516 1.00 73.75 192 HIS A O 1
ATOM 1493 N N . PRO A 1 193 ? 44.282 1.220 -78.590 1.00 69.31 193 PRO A N 1
ATOM 1494 C CA . PRO A 1 193 ? 43.036 1.593 -79.248 1.00 69.31 193 PRO A CA 1
ATOM 1495 C C . PRO A 1 193 ? 41.998 0.480 -79.038 1.00 69.31 193 PRO A C 1
ATOM 1497 O O . PRO A 1 193 ? 42.273 -0.675 -79.375 1.00 69.31 193 PRO A O 1
ATOM 1500 N N . PRO A 1 194 ? 40.824 0.777 -78.456 1.00 65.75 194 PRO A N 1
ATOM 1501 C CA . PRO A 1 194 ? 39.843 -0.253 -78.150 1.00 65.75 194 PRO A CA 1
ATOM 1502 C C . PRO A 1 194 ? 39.276 -0.875 -79.443 1.00 65.75 194 PRO A C 1
ATOM 1504 O O . PRO A 1 194 ? 38.901 -0.134 -80.355 1.00 65.75 194 PRO A O 1
ATOM 1507 N N . PRO A 1 195 ? 39.162 -2.215 -79.529 1.00 75.56 195 PRO A N 1
ATOM 1508 C CA . PRO A 1 195 ? 38.509 -2.898 -80.646 1.00 75.56 195 PRO A CA 1
ATOM 1509 C C . PRO A 1 195 ? 37.059 -2.431 -80.840 1.00 75.56 195 PRO A C 1
ATOM 1511 O O . PRO A 1 195 ? 36.365 -2.130 -79.867 1.00 75.56 195 PRO A O 1
ATOM 1514 N N . ALA A 1 196 ? 36.562 -2.425 -82.081 1.00 72.31 196 ALA A N 1
ATOM 1515 C CA . ALA A 1 196 ? 35.207 -1.954 -82.398 1.00 72.31 196 ALA A CA 1
ATOM 1516 C C . ALA A 1 196 ? 34.102 -2.720 -81.637 1.00 72.31 196 ALA A C 1
ATOM 1518 O O . ALA A 1 196 ? 33.128 -2.116 -81.184 1.00 72.31 196 ALA A O 1
ATOM 1519 N N . GLU A 1 197 ? 34.289 -4.024 -81.416 1.00 73.88 197 GLU A N 1
ATOM 1520 C CA . GLU A 1 197 ? 33.388 -4.859 -80.608 1.00 73.88 197 GLU A CA 1
ATOM 1521 C C . GLU A 1 197 ? 33.362 -4.436 -79.131 1.00 73.88 197 GLU A C 1
ATOM 1523 O O . GLU A 1 197 ? 32.304 -4.417 -78.503 1.00 73.88 197 GLU A O 1
ATOM 1528 N N . PHE A 1 198 ? 34.506 -4.013 -78.583 1.00 74.81 198 PHE A N 1
ATOM 1529 C CA . PHE A 1 198 ? 34.604 -3.520 -77.209 1.00 74.81 198 PHE A CA 1
ATOM 1530 C C . PHE A 1 198 ? 33.911 -2.162 -77.047 1.00 74.81 198 PHE A C 1
ATOM 1532 O O . PHE A 1 198 ? 33.236 -1.925 -76.049 1.00 74.81 198 PHE A O 1
ATOM 1539 N N . VAL A 1 199 ? 34.006 -1.282 -78.048 1.00 77.25 199 VAL A N 1
ATOM 1540 C CA . VAL A 1 199 ? 33.283 0.001 -78.055 1.00 77.25 199 VAL A CA 1
ATOM 1541 C C . VAL A 1 199 ? 31.769 -0.218 -78.155 1.00 77.25 199 VAL A C 1
ATOM 1543 O O . VAL A 1 199 ? 31.011 0.454 -77.455 1.00 77.25 199 VAL A O 1
ATOM 1546 N N . ALA A 1 200 ? 31.316 -1.181 -78.963 1.00 78.94 200 ALA A N 1
ATOM 1547 C CA . ALA A 1 200 ? 29.905 -1.561 -79.036 1.00 78.94 200 ALA A CA 1
ATOM 1548 C C . ALA A 1 200 ? 29.398 -2.150 -77.705 1.00 78.94 200 ALA A C 1
ATOM 1550 O O . ALA A 1 200 ? 28.342 -1.747 -77.215 1.00 78.94 200 ALA A O 1
ATOM 1551 N N . ALA A 1 201 ? 30.183 -3.025 -77.067 1.00 80.00 201 ALA A N 1
ATOM 1552 C CA . ALA A 1 201 ? 29.877 -3.566 -75.744 1.00 80.00 201 ALA A CA 1
ATOM 1553 C C . ALA A 1 201 ? 29.846 -2.475 -74.659 1.00 80.00 201 ALA A C 1
ATOM 1555 O O . ALA A 1 201 ? 28.941 -2.468 -73.828 1.00 80.00 201 ALA A O 1
ATOM 1556 N N . LEU A 1 202 ? 30.769 -1.508 -74.696 1.00 77.50 202 LEU A N 1
ATOM 1557 C CA . LEU A 1 202 ? 30.769 -0.348 -73.799 1.00 77.50 202 LEU A CA 1
ATOM 1558 C C . LEU A 1 202 ? 29.549 0.549 -74.005 1.00 77.50 202 LEU A C 1
ATOM 1560 O O . LEU A 1 202 ? 29.051 1.117 -73.037 1.00 77.50 202 LEU A O 1
ATOM 1564 N N . ARG A 1 203 ? 29.058 0.683 -75.240 1.00 80.06 203 ARG A N 1
ATOM 1565 C CA . ARG A 1 203 ? 27.851 1.459 -75.544 1.00 80.06 203 ARG A CA 1
ATOM 1566 C C . ARG A 1 203 ? 26.611 0.788 -74.954 1.00 80.06 203 ARG A C 1
ATOM 1568 O O . ARG A 1 203 ? 25.902 1.425 -74.186 1.00 80.06 203 ARG A O 1
ATOM 1575 N N . ASN A 1 204 ? 26.451 -0.516 -75.179 1.00 82.31 204 ASN A N 1
ATOM 1576 C CA . ASN A 1 204 ? 25.379 -1.308 -74.567 1.00 82.31 204 ASN A CA 1
ATOM 1577 C C . ASN A 1 204 ? 25.473 -1.307 -73.032 1.00 82.31 204 ASN A C 1
ATOM 1579 O O . ASN A 1 204 ? 24.465 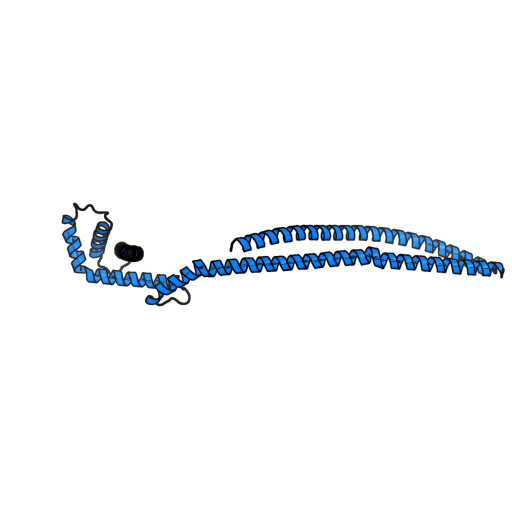-1.202 -72.335 1.00 82.31 204 ASN A O 1
ATOM 1583 N N . PHE A 1 205 ? 26.692 -1.374 -72.489 1.00 80.31 205 PHE A N 1
ATOM 1584 C CA . PHE A 1 205 ? 26.923 -1.285 -71.053 1.00 80.31 205 PHE A CA 1
ATOM 1585 C C . PHE A 1 205 ? 26.573 0.102 -70.506 1.00 80.31 205 PHE A C 1
ATOM 1587 O O . PHE A 1 205 ? 25.913 0.186 -69.475 1.00 80.31 205 PHE A O 1
ATOM 1594 N N . LYS A 1 206 ? 26.928 1.185 -71.205 1.00 83.06 206 LYS A N 1
ATOM 1595 C CA . LYS A 1 206 ? 26.548 2.558 -70.848 1.00 83.06 206 LYS A CA 1
ATOM 1596 C C . LYS A 1 206 ? 25.032 2.742 -70.850 1.00 83.06 206 LYS A C 1
ATOM 1598 O O . LYS A 1 206 ? 24.507 3.362 -69.932 1.00 83.06 206 LYS A O 1
ATOM 1603 N N . ASP A 1 207 ? 24.334 2.171 -71.824 1.00 83.06 207 ASP A N 1
ATOM 1604 C CA . ASP A 1 207 ? 22.872 2.237 -71.890 1.00 83.06 207 ASP A CA 1
ATOM 1605 C C . ASP A 1 207 ? 22.234 1.443 -70.733 1.00 83.06 207 ASP A C 1
ATOM 1607 O O . ASP A 1 207 ? 21.328 1.938 -70.058 1.00 83.06 207 ASP A O 1
ATOM 1611 N N . SER A 1 208 ? 22.780 0.265 -70.402 1.00 80.75 208 SER A N 1
ATOM 1612 C CA . SER A 1 208 ? 22.361 -0.506 -69.221 1.00 80.75 208 SER A CA 1
ATOM 1613 C C . SER A 1 208 ? 22.687 0.201 -67.896 1.00 80.75 208 SER A C 1
ATOM 1615 O O . SER A 1 208 ? 21.907 0.130 -66.946 1.00 80.75 208 SER A O 1
ATOM 1617 N N . GLN A 1 209 ? 23.801 0.942 -67.838 1.00 81.50 209 GLN A N 1
ATOM 1618 C CA . GLN A 1 209 ? 24.153 1.782 -66.698 1.00 81.50 209 GLN A CA 1
ATOM 1619 C C . GLN A 1 209 ? 23.210 2.971 -66.571 1.00 81.50 209 GLN A C 1
ATOM 1621 O O . GLN A 1 209 ? 22.809 3.266 -65.456 1.00 81.50 209 GLN A O 1
ATOM 1626 N N . GLY A 1 210 ? 22.810 3.613 -67.672 1.00 81.56 210 GLY A N 1
ATOM 1627 C CA . GLY A 1 210 ? 21.821 4.691 -67.650 1.00 81.56 210 GLY A CA 1
ATOM 1628 C C . GLY A 1 210 ? 20.476 4.212 -67.103 1.00 81.56 210 GLY A C 1
ATOM 1629 O O . GLY A 1 210 ? 19.915 4.840 -66.208 1.00 81.56 210 GLY A O 1
ATOM 1630 N N . ALA A 1 211 ? 19.998 3.048 -67.555 1.00 82.12 211 ALA A N 1
ATOM 1631 C CA . ALA A 1 211 ? 18.788 2.427 -67.013 1.00 82.12 211 ALA A CA 1
ATOM 1632 C C . ALA A 1 211 ? 18.937 2.066 -65.522 1.00 82.12 211 ALA A C 1
ATOM 1634 O O . ALA A 1 211 ? 18.032 2.314 -64.722 1.00 82.12 211 ALA A O 1
ATOM 1635 N N . SER A 1 212 ? 20.097 1.533 -65.124 1.00 76.81 212 SER A N 1
ATOM 1636 C CA . SER A 1 212 ? 20.397 1.241 -63.722 1.00 76.81 212 SER A CA 1
ATOM 1637 C C . SER A 1 212 ? 20.519 2.506 -62.870 1.00 76.81 212 SER A C 1
ATOM 1639 O O . SER A 1 212 ? 20.121 2.472 -61.710 1.00 76.81 212 SER A O 1
ATOM 1641 N N . GLU A 1 213 ? 21.064 3.603 -63.398 1.00 83.06 213 GLU A N 1
ATOM 1642 C CA . GLU A 1 213 ? 21.211 4.884 -62.700 1.00 83.06 213 GLU A CA 1
ATOM 1643 C C . GLU A 1 213 ? 19.840 5.504 -62.435 1.00 83.06 213 GLU A C 1
ATOM 1645 O O . GLU A 1 213 ? 19.583 5.957 -61.322 1.00 83.06 213 GLU A O 1
ATOM 1650 N N . VAL A 1 214 ? 18.932 5.456 -63.415 1.00 85.25 214 VAL A N 1
ATOM 1651 C CA . VAL A 1 214 ? 17.539 5.892 -63.237 1.00 85.25 214 VAL A CA 1
ATOM 1652 C C . VAL A 1 214 ? 16.854 5.057 -62.151 1.00 85.25 214 VAL A C 1
ATOM 1654 O O . VAL A 1 214 ? 16.317 5.621 -61.201 1.00 85.25 214 VAL A O 1
ATOM 1657 N N . ALA A 1 215 ? 16.971 3.727 -62.202 1.00 82.44 215 ALA A N 1
ATOM 1658 C CA . ALA A 1 215 ? 16.414 2.850 -61.170 1.00 82.44 215 ALA A CA 1
ATOM 1659 C C . ALA A 1 215 ? 17.034 3.090 -59.777 1.00 82.44 215 ALA A C 1
ATOM 1661 O O . ALA A 1 215 ? 16.348 3.005 -58.756 1.00 82.44 215 ALA A O 1
ATOM 1662 N N . LEU A 1 216 ? 18.332 3.406 -59.716 1.00 83.12 216 LEU A N 1
ATOM 1663 C CA . LEU A 1 216 ? 19.035 3.773 -58.485 1.00 83.12 216 LEU A CA 1
ATOM 1664 C C . LEU A 1 216 ? 18.553 5.117 -57.937 1.00 83.12 216 LEU A C 1
ATOM 1666 O O . LEU A 1 216 ? 18.339 5.207 -56.732 1.00 83.12 216 LEU A O 1
ATOM 1670 N N . ARG A 1 217 ? 18.330 6.126 -58.787 1.00 87.50 217 ARG A N 1
ATOM 1671 C CA . ARG A 1 217 ? 17.762 7.420 -58.378 1.00 87.50 217 ARG A CA 1
ATOM 1672 C C . ARG A 1 217 ? 16.333 7.285 -57.876 1.00 87.50 217 ARG A C 1
ATOM 1674 O O . ARG A 1 217 ? 15.995 7.876 -56.854 1.00 87.50 217 ARG A O 1
ATOM 1681 N N . ASP A 1 218 ? 15.515 6.470 -58.531 1.00 86.75 218 ASP A N 1
ATOM 1682 C CA . ASP A 1 218 ? 14.153 6.199 -58.070 1.00 86.75 218 ASP A CA 1
ATOM 1683 C C . ASP A 1 218 ? 14.173 5.496 -56.711 1.00 86.75 218 ASP A C 1
ATOM 1685 O O . ASP A 1 218 ? 13.472 5.904 -55.781 1.00 86.75 218 ASP A O 1
ATOM 1689 N N . ARG A 1 219 ? 15.053 4.504 -56.539 1.00 81.25 219 ARG A N 1
ATOM 1690 C CA . ARG A 1 219 ? 15.243 3.815 -55.259 1.00 81.25 219 ARG A CA 1
ATOM 1691 C C . ARG A 1 219 ? 15.816 4.731 -54.179 1.00 81.25 219 ARG A C 1
ATOM 1693 O O . ARG A 1 219 ? 15.403 4.621 -53.029 1.00 81.25 219 ARG A O 1
ATOM 1700 N N . GLU A 1 220 ? 16.716 5.644 -54.530 1.00 84.19 220 GLU A N 1
ATOM 1701 C CA . GLU A 1 220 ? 17.225 6.677 -53.629 1.00 84.19 220 GLU A CA 1
ATOM 1702 C C . GLU A 1 220 ? 16.099 7.622 -53.205 1.00 84.19 220 GLU A C 1
ATOM 1704 O O . GLU A 1 220 ? 15.963 7.912 -52.021 1.00 84.19 220 GLU A O 1
ATOM 1709 N N . SER A 1 221 ? 15.244 8.054 -54.133 1.00 86.75 221 SER A N 1
ATOM 1710 C CA . SER A 1 221 ? 14.102 8.917 -53.824 1.00 86.75 221 SER A CA 1
ATOM 1711 C C . SER A 1 221 ? 13.101 8.232 -52.885 1.00 86.75 221 SER A C 1
ATOM 1713 O O . SER A 1 221 ? 12.609 8.855 -51.943 1.00 86.75 221 SER A O 1
ATOM 1715 N N . LEU A 1 222 ? 12.850 6.933 -53.079 1.00 78.69 222 LEU A N 1
ATOM 1716 C CA . LEU A 1 222 ? 12.011 6.123 -52.196 1.00 78.69 222 LEU A CA 1
ATOM 1717 C C . LEU A 1 222 ? 12.667 5.917 -50.829 1.00 78.69 222 LEU A C 1
ATOM 1719 O O . LEU A 1 222 ? 11.991 6.027 -49.810 1.00 78.69 222 LEU A O 1
ATOM 1723 N N . ALA A 1 223 ? 13.978 5.672 -50.791 1.00 73.50 223 ALA A N 1
ATOM 1724 C CA . ALA A 1 223 ? 14.733 5.555 -49.549 1.00 73.50 223 ALA A CA 1
ATOM 1725 C C . ALA A 1 223 ? 14.772 6.881 -48.776 1.00 73.50 223 ALA A C 1
ATOM 1727 O O . ALA A 1 223 ? 14.631 6.864 -47.560 1.00 73.50 223 ALA A O 1
ATOM 1728 N N . ARG A 1 224 ? 14.888 8.026 -49.462 1.00 81.62 224 ARG A N 1
ATOM 1729 C CA . ARG A 1 224 ? 14.793 9.362 -48.854 1.00 81.62 224 ARG A CA 1
ATOM 1730 C C . ARG A 1 224 ? 13.405 9.613 -48.272 1.00 81.62 224 ARG A C 1
ATOM 1732 O O . ARG A 1 224 ? 13.316 10.022 -47.125 1.00 81.62 224 ARG A O 1
ATOM 1739 N N . LYS A 1 225 ? 12.330 9.283 -48.995 1.00 79.31 225 LYS A N 1
ATOM 1740 C CA . LYS A 1 225 ? 10.957 9.360 -48.458 1.00 79.31 225 LYS A CA 1
ATOM 1741 C C . LYS A 1 225 ? 10.748 8.429 -47.261 1.00 79.31 225 LYS A C 1
ATOM 1743 O O . LYS A 1 225 ? 10.091 8.803 -46.297 1.00 79.31 225 LYS A O 1
ATOM 1748 N N . ALA A 1 226 ? 11.309 7.222 -47.301 1.00 67.56 226 ALA A N 1
ATOM 1749 C CA . ALA A 1 226 ? 11.264 6.298 -46.173 1.00 67.56 226 ALA A CA 1
ATOM 1750 C C . ALA A 1 226 ? 12.049 6.842 -44.970 1.00 67.56 226 ALA A C 1
ATOM 1752 O O . ALA A 1 226 ? 11.551 6.779 -43.852 1.00 67.56 226 ALA A O 1
ATOM 1753 N N . LEU A 1 227 ? 13.231 7.424 -45.197 1.00 72.38 227 LEU A N 1
ATOM 1754 C CA . LEU A 1 227 ? 14.020 8.104 -44.169 1.00 72.38 227 LEU A CA 1
ATOM 1755 C C . LEU A 1 227 ? 13.266 9.294 -43.578 1.00 72.38 227 LEU A C 1
ATOM 1757 O O . LEU A 1 227 ? 13.205 9.391 -42.366 1.00 72.38 227 LEU A O 1
ATOM 1761 N N . GLU A 1 228 ? 12.595 10.120 -44.381 1.00 78.56 228 GLU A N 1
ATOM 1762 C CA . GLU A 1 228 ? 11.742 11.204 -43.872 1.00 78.56 228 GLU A CA 1
ATOM 1763 C C . GLU A 1 228 ? 10.596 10.681 -42.994 1.00 78.56 228 GLU A C 1
ATOM 1765 O O . GLU A 1 228 ? 10.264 11.282 -41.973 1.00 78.56 228 GLU A O 1
ATOM 1770 N N . LEU A 1 229 ? 9.984 9.549 -43.357 1.00 73.50 229 LEU A N 1
ATOM 1771 C CA . LEU A 1 229 ? 8.960 8.904 -42.530 1.00 73.50 229 LEU A CA 1
ATOM 1772 C C . LEU A 1 229 ? 9.548 8.345 -41.227 1.00 73.50 229 LEU A C 1
ATOM 1774 O O . LEU A 1 229 ? 8.910 8.472 -40.180 1.00 73.50 229 LEU A O 1
ATOM 1778 N N . TYR A 1 230 ? 10.754 7.772 -41.272 1.00 64.56 230 TYR A N 1
ATOM 1779 C CA . TYR A 1 230 ? 11.482 7.306 -40.090 1.00 64.56 230 TYR A CA 1
ATOM 1780 C C . TYR A 1 230 ? 11.930 8.455 -39.194 1.00 64.56 230 TYR A C 1
ATOM 1782 O O . TYR A 1 230 ? 11.746 8.353 -37.989 1.00 64.56 230 TYR A O 1
ATOM 1790 N N . ASP A 1 231 ? 12.435 9.552 -39.747 1.00 70.44 231 ASP A N 1
ATOM 1791 C CA . ASP A 1 231 ? 12.800 10.755 -39.003 1.00 70.44 231 ASP A CA 1
ATOM 1792 C C . ASP A 1 231 ? 11.559 11.366 -38.365 1.00 70.44 231 ASP A C 1
ATOM 1794 O O . ASP A 1 231 ? 11.573 11.705 -37.191 1.00 70.44 231 ASP A O 1
ATOM 1798 N N . ARG A 1 232 ? 10.423 11.406 -39.068 1.00 73.88 232 ARG A N 1
ATOM 1799 C CA . ARG A 1 232 ? 9.162 11.899 -38.501 1.00 73.88 232 ARG A CA 1
ATOM 1800 C C . ARG A 1 232 ? 8.603 10.982 -37.411 1.00 73.88 232 ARG A C 1
ATOM 1802 O O . ARG A 1 232 ? 7.963 11.467 -36.478 1.00 73.88 232 ARG A O 1
ATOM 1809 N N . ALA A 1 233 ? 8.813 9.671 -37.517 1.00 70.00 233 ALA A N 1
ATOM 1810 C CA . ALA A 1 233 ? 8.439 8.703 -36.486 1.00 70.00 233 ALA A CA 1
ATOM 1811 C C . ALA A 1 233 ? 9.401 8.745 -35.286 1.00 70.00 233 ALA A C 1
ATOM 1813 O O . ALA A 1 233 ? 8.955 8.724 -34.140 1.00 70.00 233 ALA A O 1
ATOM 1814 N N . GLY A 1 234 ? 10.702 8.864 -35.544 1.00 70.88 234 GLY A N 1
ATOM 1815 C CA . GLY A 1 234 ? 11.774 8.963 -34.561 1.00 70.88 234 GLY A CA 1
ATOM 1816 C C . GLY A 1 234 ? 11.747 10.289 -33.812 1.00 70.88 234 GLY A C 1
ATOM 1817 O O . GLY A 1 234 ? 11.870 10.291 -32.599 1.00 70.88 234 GLY A O 1
ATOM 1818 N N . GLU A 1 235 ? 11.480 11.405 -34.487 1.00 73.38 235 GLU A N 1
ATOM 1819 C CA . GLU A 1 235 ? 11.314 12.727 -33.881 1.00 73.38 235 GLU A CA 1
ATOM 1820 C C . GLU A 1 235 ? 10.067 12.768 -32.992 1.00 73.38 235 GLU A C 1
ATOM 1822 O O . GLU A 1 235 ? 10.111 13.333 -31.903 1.00 73.38 235 GLU A O 1
ATOM 1827 N N . LYS A 1 236 ? 8.962 12.127 -33.404 1.00 75.38 236 LYS A N 1
ATOM 1828 C CA . LYS A 1 236 ? 7.784 11.952 -32.539 1.00 75.38 236 LYS A CA 1
ATOM 1829 C C . LYS A 1 236 ? 8.112 11.096 -31.319 1.00 75.38 236 LYS A C 1
ATOM 1831 O O . LYS A 1 236 ? 7.852 11.533 -30.204 1.00 75.38 236 LYS A O 1
ATOM 1836 N N . ALA A 1 237 ? 8.741 9.937 -31.514 1.00 69.38 237 ALA A N 1
ATOM 1837 C CA . ALA A 1 237 ? 9.138 9.059 -30.417 1.00 69.38 237 ALA A CA 1
ATOM 1838 C C . ALA A 1 237 ? 10.117 9.749 -29.452 1.00 69.38 237 ALA A C 1
ATOM 1840 O O . ALA A 1 237 ? 9.954 9.656 -28.240 1.00 69.38 237 ALA A O 1
ATOM 1841 N N . MET A 1 238 ? 11.082 10.509 -29.970 1.00 70.50 238 MET A N 1
ATOM 1842 C CA . MET A 1 238 ? 12.031 11.290 -29.177 1.00 70.50 238 MET A CA 1
ATOM 1843 C C . MET A 1 238 ? 11.369 12.442 -28.438 1.00 70.50 238 MET A C 1
ATOM 1845 O O . MET A 1 238 ? 11.644 12.639 -27.259 1.00 70.50 238 MET A O 1
ATOM 1849 N N . LYS A 1 239 ? 10.458 13.176 -29.085 1.00 77.94 239 LYS A N 1
ATOM 1850 C CA . LYS A 1 239 ? 9.661 14.214 -28.421 1.00 77.94 239 LYS A CA 1
ATOM 1851 C C . LYS A 1 239 ? 8.800 13.624 -27.311 1.00 77.94 239 LYS A C 1
ATOM 1853 O O . LYS A 1 239 ? 8.694 14.233 -26.252 1.00 77.94 239 LYS A O 1
ATOM 1858 N N . ASP A 1 240 ? 8.218 12.450 -27.519 1.00 79.19 240 ASP A N 1
ATOM 1859 C CA . ASP A 1 240 ? 7.396 11.782 -26.511 1.00 79.19 240 ASP A CA 1
ATOM 1860 C C . ASP A 1 240 ? 8.240 11.257 -25.343 1.00 79.19 240 ASP A C 1
ATOM 1862 O O . ASP A 1 240 ? 7.852 11.416 -24.186 1.00 79.19 240 ASP A O 1
ATOM 1866 N N . ILE A 1 241 ? 9.425 10.703 -25.615 1.00 73.81 241 ILE A N 1
ATOM 1867 C CA . ILE A 1 241 ? 10.386 10.291 -24.582 1.00 73.81 241 ILE A CA 1
ATOM 1868 C C . ILE A 1 241 ? 10.888 11.508 -23.795 1.00 73.81 241 ILE A C 1
ATOM 1870 O O . ILE A 1 241 ? 10.910 11.464 -22.567 1.00 73.81 241 ILE A O 1
ATOM 1874 N N . ALA A 1 242 ? 11.227 12.609 -24.468 1.00 77.19 242 ALA A N 1
ATOM 1875 C CA . ALA A 1 242 ? 11.664 13.845 -23.825 1.00 77.19 242 ALA A CA 1
ATOM 1876 C C . ALA A 1 242 ? 10.563 14.440 -22.934 1.00 77.19 242 ALA A C 1
ATOM 1878 O O . ALA A 1 242 ? 10.826 14.773 -21.783 1.00 77.19 242 ALA A O 1
ATOM 1879 N N . LYS A 1 243 ? 9.312 14.486 -23.414 1.00 84.38 243 LYS A N 1
ATOM 1880 C CA . LYS A 1 243 ? 8.150 14.912 -22.612 1.00 84.38 243 LYS A CA 1
ATOM 1881 C C . LYS A 1 243 ? 7.921 14.029 -21.386 1.00 84.38 243 LYS A C 1
ATOM 1883 O O . LYS A 1 243 ? 7.574 14.526 -20.319 1.00 84.38 243 LYS A O 1
ATOM 1888 N N . ARG A 1 244 ? 8.101 12.711 -21.517 1.00 81.69 244 ARG A N 1
ATOM 1889 C CA . ARG A 1 244 ? 8.016 11.794 -20.370 1.00 81.69 244 ARG A CA 1
ATOM 1890 C C . ARG A 1 244 ? 9.153 12.036 -19.388 1.00 81.69 244 ARG A C 1
ATOM 1892 O O . ARG A 1 244 ? 8.907 12.055 -18.192 1.00 81.69 244 ARG A O 1
ATOM 1899 N N . ALA A 1 245 ? 10.370 12.269 -19.871 1.00 76.88 245 ALA A N 1
ATOM 1900 C CA . ALA A 1 245 ? 11.511 12.577 -19.017 1.00 76.88 245 ALA A CA 1
ATOM 1901 C C . ALA A 1 245 ? 11.311 13.886 -18.231 1.00 76.88 245 ALA A C 1
ATOM 1903 O O . ALA A 1 245 ? 11.596 13.910 -17.036 1.00 76.88 245 ALA A O 1
ATOM 1904 N N . THR A 1 246 ? 10.769 14.939 -18.856 1.00 84.69 246 THR A N 1
ATOM 1905 C CA . THR A 1 246 ? 10.446 16.196 -18.158 1.00 84.69 246 THR A CA 1
ATOM 1906 C C . THR A 1 246 ? 9.346 15.999 -17.120 1.00 84.69 246 THR A C 1
ATOM 1908 O O . THR A 1 246 ? 9.512 16.422 -15.982 1.00 84.69 246 THR A O 1
ATOM 1911 N N . TYR A 1 247 ? 8.276 15.277 -17.469 1.00 88.56 247 TYR A N 1
ATOM 1912 C CA . TYR A 1 247 ? 7.206 14.944 -16.525 1.00 88.56 247 TYR A CA 1
ATOM 1913 C C . TYR A 1 247 ? 7.730 14.159 -15.313 1.00 88.56 247 TYR A C 1
ATOM 1915 O O . TYR A 1 247 ? 7.422 14.487 -14.172 1.00 88.56 247 TYR A O 1
ATOM 1923 N N . LEU A 1 248 ? 8.579 13.155 -15.546 1.00 84.56 248 LEU A N 1
ATOM 1924 C CA . LEU A 1 248 ? 9.207 12.386 -14.473 1.00 84.56 248 LEU A CA 1
ATOM 1925 C C . LEU A 1 248 ? 10.108 13.258 -13.598 1.00 84.56 248 LEU A C 1
ATOM 1927 O O . LEU A 1 248 ? 10.187 13.024 -12.402 1.00 84.56 248 LEU A O 1
ATOM 1931 N N . HIS A 1 249 ? 10.788 14.252 -14.167 1.00 83.31 249 HIS A N 1
ATOM 1932 C CA . HIS A 1 249 ? 11.628 15.167 -13.398 1.00 83.31 249 HIS A CA 1
ATOM 1933 C C . HIS A 1 249 ? 10.803 16.015 -12.422 1.00 83.31 249 HIS A C 1
ATOM 1935 O O . HIS A 1 249 ? 11.160 16.126 -11.251 1.00 83.31 249 HIS A O 1
ATOM 1941 N N . GLU A 1 250 ? 9.678 16.556 -12.890 1.00 89.94 250 GLU A N 1
ATOM 1942 C CA . GLU A 1 250 ? 8.724 17.286 -12.049 1.00 89.94 250 GLU A CA 1
ATOM 1943 C C . GLU A 1 250 ? 8.126 16.386 -10.963 1.00 89.94 250 GLU A C 1
ATOM 1945 O O . GLU A 1 250 ? 8.002 16.797 -9.812 1.00 89.94 250 GLU A O 1
ATOM 1950 N N . GLU A 1 251 ? 7.804 15.139 -11.306 1.00 87.38 251 GLU A N 1
ATOM 1951 C CA . GLU A 1 251 ? 7.247 14.175 -10.360 1.00 87.38 251 GLU A CA 1
ATOM 1952 C C . GLU A 1 251 ? 8.266 13.748 -9.291 1.00 87.38 251 GLU A C 1
ATOM 1954 O O . GLU A 1 251 ? 7.920 13.654 -8.116 1.00 87.38 251 GLU A O 1
ATOM 1959 N N . ILE A 1 252 ? 9.543 13.579 -9.661 1.00 86.25 252 ILE A N 1
ATOM 1960 C CA . ILE A 1 252 ? 10.645 13.338 -8.714 1.00 86.25 252 ILE A CA 1
ATOM 1961 C C . ILE A 1 252 ? 10.763 14.509 -7.734 1.00 86.25 252 ILE A C 1
ATOM 1963 O O . ILE A 1 252 ? 10.891 14.271 -6.535 1.00 86.25 252 ILE A O 1
ATOM 1967 N N . ALA A 1 253 ? 10.708 15.750 -8.226 1.00 87.62 253 ALA A N 1
ATOM 1968 C CA . ALA A 1 253 ? 10.804 16.940 -7.384 1.00 87.62 253 ALA A CA 1
ATOM 1969 C C . ALA A 1 253 ? 9.615 17.053 -6.415 1.00 87.62 253 ALA A C 1
ATOM 1971 O O . ALA A 1 253 ? 9.819 17.237 -5.217 1.00 87.62 253 ALA A O 1
ATOM 1972 N N . ARG A 1 254 ? 8.380 16.845 -6.900 1.00 89.50 254 ARG A N 1
ATOM 1973 C CA . ARG A 1 254 ? 7.177 16.795 -6.048 1.00 89.50 254 ARG A CA 1
ATOM 1974 C C . ARG A 1 254 ? 7.301 15.739 -4.955 1.00 89.50 254 ARG A C 1
ATOM 1976 O O . ARG A 1 254 ? 7.053 16.020 -3.787 1.00 89.50 254 ARG A O 1
ATOM 1983 N N . MET A 1 255 ? 7.736 14.540 -5.326 1.00 86.31 255 MET A N 1
ATOM 1984 C CA . MET A 1 255 ? 7.928 13.453 -4.377 1.00 86.31 255 MET A CA 1
ATOM 1985 C C . MET A 1 255 ? 9.024 13.733 -3.345 1.00 86.31 255 MET A C 1
ATOM 1987 O O . MET A 1 255 ? 8.873 13.342 -2.192 1.00 86.31 255 MET A O 1
ATOM 1991 N N . GLN A 1 256 ? 10.120 14.395 -3.724 1.00 85.19 256 GLN A N 1
ATOM 1992 C CA . GLN A 1 256 ? 11.148 14.819 -2.766 1.00 85.19 256 GLN A CA 1
ATOM 1993 C C . GLN A 1 256 ? 10.575 15.784 -1.733 1.00 85.19 256 GLN A C 1
ATOM 1995 O O . GLN A 1 256 ? 10.806 15.603 -0.541 1.00 85.19 256 GLN A O 1
ATOM 2000 N N . GLU A 1 257 ? 9.778 16.761 -2.167 1.00 88.88 257 GLU A N 1
ATOM 2001 C CA . GLU A 1 257 ? 9.106 17.678 -1.246 1.00 88.88 257 GLU A CA 1
ATOM 2002 C C . GLU A 1 257 ? 8.120 16.956 -0.320 1.00 88.88 257 GLU A C 1
ATOM 2004 O O . GLU A 1 257 ? 8.006 17.311 0.852 1.00 88.88 257 GLU A O 1
ATOM 2009 N N . GLU A 1 258 ? 7.397 15.951 -0.816 1.00 84.62 258 GLU A N 1
ATOM 2010 C CA . GLU A 1 258 ? 6.511 15.131 0.015 1.00 84.62 258 GLU A CA 1
ATOM 2011 C C . GLU A 1 258 ? 7.287 14.298 1.036 1.00 84.62 258 GLU A C 1
ATOM 2013 O O . GLU A 1 258 ? 6.897 14.268 2.202 1.00 84.62 258 GLU A O 1
ATOM 2018 N N . ILE A 1 259 ? 8.406 13.684 0.641 1.00 83.38 259 ILE A N 1
ATOM 2019 C CA . ILE A 1 259 ? 9.290 12.958 1.562 1.00 83.38 259 ILE A CA 1
ATOM 2020 C C . ILE A 1 259 ? 9.814 13.908 2.638 1.00 83.38 259 ILE A C 1
ATOM 2022 O O . ILE A 1 259 ? 9.681 13.603 3.818 1.00 83.38 259 ILE A O 1
ATOM 2026 N N . GLU A 1 260 ? 10.312 15.090 2.268 1.00 86.19 260 GLU A N 1
ATOM 2027 C CA . GLU A 1 260 ? 10.789 16.079 3.239 1.00 86.19 260 GLU A CA 1
ATOM 2028 C C . GLU A 1 260 ? 9.683 16.544 4.196 1.00 86.19 260 GLU A C 1
ATOM 2030 O O . GLU A 1 260 ? 9.924 16.712 5.392 1.00 86.19 260 GLU A O 1
ATOM 2035 N N . LYS A 1 261 ? 8.456 16.754 3.702 1.00 85.19 261 LYS A N 1
ATOM 2036 C CA . LYS A 1 261 ? 7.307 17.114 4.550 1.00 85.19 261 LYS A CA 1
ATOM 2037 C C . LYS A 1 261 ? 6.946 15.987 5.516 1.00 85.19 261 LYS A C 1
ATOM 2039 O O . LYS A 1 261 ? 6.659 16.263 6.678 1.00 85.19 261 LYS A O 1
ATOM 2044 N N . LEU A 1 262 ? 6.978 14.738 5.056 1.00 82.00 262 LEU A N 1
ATOM 2045 C CA . LEU A 1 262 ? 6.706 13.563 5.884 1.00 82.00 262 LEU A CA 1
ATOM 2046 C C . LEU A 1 262 ? 7.812 13.327 6.922 1.00 82.00 262 LEU A C 1
ATOM 2048 O O . LEU A 1 262 ? 7.508 12.977 8.058 1.00 82.00 262 LEU A O 1
ATOM 2052 N N . GLU A 1 263 ? 9.075 13.575 6.575 1.00 77.56 263 GLU A N 1
ATOM 2053 C CA . GLU A 1 263 ? 10.213 13.484 7.498 1.00 77.56 263 GLU A CA 1
ATOM 2054 C C . GLU A 1 263 ? 10.197 14.583 8.564 1.00 77.56 263 GLU A C 1
ATOM 2056 O O . GLU A 1 263 ? 10.537 14.317 9.712 1.00 77.56 263 GLU A O 1
ATOM 2061 N N . ARG A 1 264 ? 9.759 15.800 8.217 1.00 78.19 264 ARG A N 1
ATOM 2062 C CA . ARG A 1 264 ? 9.597 16.915 9.170 1.00 78.19 264 ARG A CA 1
ATOM 2063 C C . ARG A 1 264 ? 8.359 16.795 10.062 1.00 78.19 264 ARG A C 1
ATOM 2065 O O . ARG A 1 264 ? 8.256 17.533 11.034 1.00 78.19 264 ARG A O 1
ATOM 2072 N N . SER A 1 265 ? 7.409 15.931 9.705 1.00 59.84 265 SER A N 1
ATOM 2073 C CA . SER A 1 265 ? 6.186 15.677 10.477 1.00 59.84 265 SER A CA 1
ATOM 2074 C C . SER A 1 265 ? 6.333 14.525 11.487 1.00 59.84 265 SER A C 1
ATOM 2076 O O . SER A 1 265 ? 5.344 14.183 12.140 1.00 59.84 265 SER A O 1
ATOM 2078 N N . LYS A 1 266 ? 7.525 13.920 11.593 1.00 50.12 266 LYS A N 1
ATOM 2079 C CA . LYS A 1 266 ? 7.930 13.071 12.725 1.00 50.12 266 LYS A CA 1
ATOM 2080 C C . LYS A 1 266 ? 8.302 13.923 13.933 1.00 50.12 266 LYS A C 1
ATOM 2082 O O . LYS A 1 266 ? 8.034 13.446 15.055 1.00 50.12 266 LYS A O 1
#